Protein 6YJ5 (pdb70)

B-factor: mean 109.6, std 13.24, range [86.83, 172.76]

Sequence (306 aa):
SKLISPAELAKRLSSKETKIFDATWYLPTPANVGKNAYDNYMKKRIPGALYFDIDAVNTPSKFPHMLPSPQTFENELTKLGVSSDSPIVVYDTQGVFSGPRLVWTFKVFGHDNVQFLNGFEAYTQLPGIPSRPDAYTWGIWDTQVPGKIDPADPPYKVTKARPELVKSFEDVLAIVEKHNGDGAKIRNEVTFIDARPNGRFTGKDAEPRAELSSGHVPGAYSIAFPEVVENGKFKSPEELKALFASKGIDGSKPIISMCGSGVTACVIDLALEIAGIGSRDTNAVYDGSWTEWAQRAPTKYIVKEE

Structure (mmCIF, N/CA/C/O backbone):
data_6YJ5
#
_entry.id   6YJ5
#
_cell.length_a   1.00
_cell.length_b   1.00
_cell.length_c   1.00
_cell.angle_alpha   90.00
_cell.angle_beta   90.00
_cell.angle_gamma   90.00
#
_symmetry.space_group_name_H-M   'P 1'
#
loop_
_atom_site.group_PDB
_atom_site.id
_atom_site.type_symbol
_atom_site.label_atom_id
_atom_site.label_alt_id
_atom_site.label_comp_id
_atom_site.label_asym_id
_atom_site.label_entity_id
_atom_site.label_seq_id
_atom_site.pdbx_PDB_ins_code
_atom_site.Cartn_x
_atom_site.Cartn_y
_atom_site.Cartn_z
_atom_site.occupancy
_atom_site.B_iso_or_equiv
_atom_site.auth_seq_id
_atom_site.auth_comp_id
_atom_site.auth_asym_id
_atom_site.auth_atom_id
_atom_site.pdbx_PDB_model_num
ATOM 1 N N . SER A 1 2 ? 200.794 221.509 351.111 1.00 105.87 2 SER q N 1
ATOM 2 C CA . SER A 1 2 ? 200.241 222.839 351.326 1.00 105.87 2 SER q CA 1
ATOM 3 C C . SER A 1 2 ? 199.320 223.215 350.165 1.00 105.87 2 SER q C 1
ATOM 4 O O . SER A 1 2 ? 198.756 222.336 349.514 1.00 105.87 2 SER q O 1
ATOM 7 N N . LYS A 1 3 ? 199.162 224.512 349.902 1.00 102.80 3 LYS q N 1
ATOM 8 C CA . LYS A 1 3 ? 198.265 224.976 348.853 1.00 102.80 3 LYS q CA 1
ATOM 9 C C . LYS A 1 3 ? 198.692 224.478 347.480 1.00 102.80 3 LYS q C 1
ATOM 10 O O . LYS A 1 3 ? 199.739 223.843 347.332 1.00 102.80 3 LYS q O 1
ATOM 16 N N . LEU A 1 4 ? 197.861 224.736 346.481 1.00 102.93 4 LEU q N 1
ATOM 17 C CA . LEU A 1 4 ? 198.254 224.656 345.088 1.00 102.93 4 LEU q CA 1
ATOM 18 C C . LEU A 1 4 ? 197.817 225.937 344.408 1.00 102.93 4 LEU q C 1
ATOM 19 O O . LEU A 1 4 ? 197.081 226.740 344.985 1.00 102.93 4 LEU q O 1
ATOM 24 N N . ILE A 1 5 ? 198.278 226.121 343.180 1.00 101.51 5 ILE q N 1
ATOM 25 C CA . ILE A 1 5 ? 197.896 227.258 342.382 1.00 101.51 5 ILE q CA 1
ATOM 26 C C . ILE A 1 5 ? 197.660 226.817 340.945 1.00 101.51 5 ILE q C 1
ATOM 27 O O . ILE A 1 5 ? 197.867 225.663 340.578 1.00 101.51 5 ILE q O 1
ATOM 32 N N . SER A 1 6 ? 197.247 227.762 340.116 1.00 100.92 6 SER q N 1
ATOM 33 C CA . SER A 1 6 ? 197.004 227.571 338.710 1.00 100.92 6 SER q CA 1
ATOM 34 C C . SER A 1 6 ? 198.193 228.078 337.911 1.00 100.92 6 SER q C 1
ATOM 35 O O . SER A 1 6 ? 199.007 228.848 338.426 1.00 100.92 6 SER q O 1
ATOM 38 N N . PRO A 1 7 ? 198.325 227.663 336.653 1.00 97.79 7 PRO q N 1
ATOM 39 C CA . PRO A 1 7 ? 199.411 228.200 335.835 1.00 97.79 7 PRO q CA 1
ATOM 40 C C . PRO A 1 7 ? 199.210 229.651 335.455 1.00 97.79 7 PRO q C 1
ATOM 41 O O . PRO A 1 7 ? 200.190 230.350 335.173 1.00 97.79 7 PRO q O 1
ATOM 45 N N . ALA A 1 8 ? 197.971 230.130 335.443 1.00 98.52 8 ALA q N 1
ATOM 46 C CA . ALA A 1 8 ? 197.721 231.488 334.981 1.00 98.52 8 ALA q CA 1
ATOM 47 C C . ALA A 1 8 ? 198.161 232.514 336.015 1.00 98.52 8 ALA q C 1
ATOM 48 O O . ALA A 1 8 ? 198.769 233.532 335.669 1.00 98.52 8 ALA q O 1
ATOM 50 N N . GLU A 1 9 ? 197.861 232.263 337.288 1.00 100.08 9 GLU q N 1
ATOM 51 C CA . GLU A 1 9 ? 198.307 233.157 338.348 1.00 100.08 9 GLU q CA 1
ATOM 52 C C . GLU A 1 9 ? 199.818 233.159 338.476 1.00 100.08 9 GLU q C 1
ATOM 53 O O . GLU A 1 9 ? 200.399 234.112 339.005 1.00 100.08 9 GLU q O 1
ATOM 59 N N . LEU A 1 10 ? 200.466 232.095 338.016 1.00 96.21 10 LEU q N 1
ATOM 60 C CA . LEU A 1 10 ? 201.900 231.975 338.194 1.00 96.21 10 LEU q CA 1
ATOM 61 C C . LEU A 1 10 ? 202.650 232.985 337.343 1.00 96.21 10 LEU q C 1
ATOM 62 O O . LEU A 1 10 ? 203.702 233.485 337.750 1.00 96.21 10 LEU q O 1
ATOM 67 N N . ALA A 1 11 ? 202.139 233.284 336.151 1.00 94.77 11 ALA q N 1
ATOM 68 C CA . ALA A 1 11 ? 202.774 234.302 335.325 1.00 94.77 11 ALA q CA 1
ATOM 69 C C . ALA A 1 11 ? 202.785 235.644 336.036 1.00 94.77 11 ALA q C 1
ATOM 70 O O . ALA A 1 11 ? 203.757 236.401 335.943 1.00 94.77 11 ALA q O 1
ATOM 72 N N . LYS A 1 12 ? 201.714 235.952 336.757 1.00 96.49 12 LYS q N 1
ATOM 73 C CA . LYS A 1 12 ? 201.682 237.178 337.536 1.00 96.49 12 LYS q CA 1
ATOM 74 C C . LYS A 1 12 ? 202.609 237.088 338.734 1.00 96.49 12 LYS q C 1
ATOM 75 O O . LYS A 1 12 ? 203.314 238.052 339.053 1.00 96.49 12 LYS q O 1
ATOM 81 N N . ARG A 1 13 ? 202.618 235.938 339.402 1.00 98.24 13 ARG q N 1
ATOM 82 C CA . ARG A 1 13 ? 203.448 235.742 340.581 1.00 98.24 13 ARG q CA 1
ATOM 83 C C . ARG A 1 13 ? 204.932 235.766 340.258 1.00 98.24 13 ARG q C 1
ATOM 84 O O . ARG A 1 13 ? 205.746 236.027 341.148 1.00 98.24 13 ARG q O 1
ATOM 92 N N . LEU A 1 14 ? 205.291 235.507 339.007 1.00 95.23 14 LEU q N 1
ATOM 93 C CA . LEU A 1 14 ? 206.672 235.335 338.598 1.00 95.23 14 LEU q CA 1
ATOM 94 C C . LEU A 1 14 ? 207.478 236.624 338.549 1.00 95.23 14 LEU q C 1
ATOM 95 O O . LEU A 1 14 ? 208.644 236.609 338.955 1.00 95.23 14 LEU q O 1
ATOM 100 N N . SER A 1 15 ? 206.901 237.723 338.056 1.00 99.34 15 SER q N 1
ATOM 101 C CA . SER A 1 15 ? 207.676 238.868 337.582 1.00 99.34 15 SER q CA 1
ATOM 102 C C . SER A 1 15 ? 208.615 239.447 338.629 1.00 99.34 15 SER q C 1
ATOM 103 O O . SER A 1 15 ? 209.569 240.139 338.260 1.00 99.34 15 SER q O 1
ATOM 106 N N . SER A 1 16 ? 208.372 239.180 339.906 1.00 101.81 16 SER q N 1
ATOM 107 C CA . SER A 1 16 ? 209.262 239.560 340.987 1.00 101.81 16 SER q CA 1
ATOM 108 C C . SER A 1 16 ? 209.936 238.305 341.513 1.00 101.81 16 SER q C 1
ATOM 109 O O . SER A 1 16 ? 209.267 237.318 341.826 1.00 101.81 16 SER q O 1
ATOM 112 N N . LYS A 1 17 ? 211.259 238.346 341.603 1.00 101.00 17 LYS q N 1
ATOM 113 C CA . LYS A 1 17 ? 212.053 237.185 341.997 1.00 101.00 17 LYS q CA 1
ATOM 114 C C . LYS A 1 17 ? 212.060 236.992 343.505 1.00 101.00 17 LYS q C 1
ATOM 115 O O . LYS A 1 17 ? 213.099 237.057 344.156 1.00 101.00 17 LYS q O 1
ATOM 121 N N . GLU A 1 18 ? 210.875 236.758 344.064 1.00 102.40 18 GLU q N 1
ATOM 122 C CA . GLU A 1 18 ? 210.708 236.322 345.443 1.00 102.40 18 GLU q CA 1
ATOM 123 C C . GLU A 1 18 ? 210.071 234.940 345.519 1.00 102.40 18 GLU q C 1
ATOM 124 O O . GLU A 1 18 ? 209.863 234.413 346.611 1.00 102.40 18 GLU q O 1
ATOM 130 N N . THR A 1 19 ? 209.783 234.330 344.365 1.00 97.86 19 THR q N 1
ATOM 131 C CA . THR A 1 19 ? 209.129 233.025 344.286 1.00 97.86 19 THR q CA 1
ATOM 132 C C . THR A 1 19 ? 210.109 232.064 343.628 1.00 97.86 19 THR q C 1
ATOM 133 O O . THR A 1 19 ? 210.253 232.041 342.404 1.00 97.86 19 THR q O 1
ATOM 137 N N . LYS A 1 20 ? 210.761 231.259 344.450 1.00 94.00 20 LYS q N 1
ATOM 138 C CA . LYS A 1 20 ? 211.862 230.421 344.004 1.00 94.00 20 LYS q CA 1
ATOM 139 C C . LYS A 1 20 ? 211.277 229.105 343.525 1.00 94.00 20 LYS q C 1
ATOM 140 O O . LYS A 1 20 ? 210.692 228.349 344.302 1.00 94.00 20 LYS q O 1
ATOM 146 N N . ILE A 1 21 ? 211.454 228.829 342.238 1.00 94.64 21 ILE q N 1
ATOM 147 C CA . ILE A 1 21 ? 210.811 227.687 341.614 1.00 94.64 21 ILE q CA 1
ATOM 148 C C . ILE A 1 21 ? 211.778 226.516 341.571 1.00 94.64 21 ILE q C 1
ATOM 149 O O . ILE A 1 21 ? 212.965 226.678 341.258 1.00 94.64 21 ILE q O 1
ATOM 154 N N . PHE A 1 22 ? 211.267 225.326 341.876 1.00 94.28 22 PHE q N 1
ATOM 155 C CA . PHE A 1 22 ? 212.036 224.090 341.824 1.00 94.28 22 PHE q CA 1
ATOM 156 C C . PHE A 1 22 ? 211.331 223.123 340.893 1.00 94.28 22 PHE q C 1
ATOM 157 O O . PHE A 1 22 ? 210.106 222.982 340.958 1.00 94.28 22 PHE q O 1
ATOM 165 N N . ASP A 1 23 ? 212.099 222.475 340.024 1.00 97.46 23 ASP q N 1
ATOM 166 C CA . ASP A 1 23 ? 211.583 221.389 339.209 1.00 97.46 23 ASP q CA 1
ATOM 167 C C . ASP A 1 23 ? 211.977 220.048 339.812 1.00 97.46 23 ASP q C 1
ATOM 168 O O . ASP A 1 23 ? 213.073 219.882 340.352 1.00 97.46 23 ASP q O 1
ATOM 173 N N . ALA A 1 24 ? 211.066 219.080 339.707 1.00 102.11 24 ALA q N 1
ATOM 174 C CA . ALA A 1 24 ? 211.297 217.757 340.279 1.00 102.11 24 ALA q CA 1
ATOM 175 C C . ALA A 1 24 ? 210.663 216.735 339.340 1.00 102.11 24 ALA q C 1
ATOM 176 O O . ALA A 1 24 ? 209.440 216.578 339.328 1.00 102.11 24 ALA q O 1
ATOM 178 N N . THR A 1 25 ? 211.503 216.060 338.565 1.00 106.56 25 THR q N 1
ATOM 179 C CA . THR A 1 25 ? 211.066 215.124 337.543 1.00 106.56 25 THR q CA 1
ATOM 180 C C . THR A 1 25 ? 211.926 213.879 337.573 1.00 106.56 25 THR q C 1
ATOM 181 O O . THR A 1 25 ? 212.369 213.387 336.531 1.00 106.56 25 THR q O 1
ATOM 185 N N . TRP A 1 26 ? 212.199 213.360 338.761 1.00 113.47 26 TRP q N 1
ATOM 186 C CA . TRP A 1 26 ? 212.949 212.117 338.850 1.00 113.47 26 TRP q CA 1
ATOM 187 C C . TRP A 1 26 ? 212.099 210.998 338.275 1.00 113.47 26 TRP q C 1
ATOM 188 O O . TRP A 1 26 ? 210.965 210.783 338.714 1.00 113.47 26 TRP q O 1
ATOM 199 N N . TYR A 1 27 ? 212.638 210.295 337.290 1.00 109.57 27 TYR q N 1
ATOM 200 C CA . TYR A 1 27 ? 211.950 209.179 336.671 1.00 109.57 27 TYR q CA 1
ATOM 201 C C . TYR A 1 27 ? 212.339 207.889 337.367 1.00 109.57 27 TYR q C 1
ATOM 202 O O . TYR A 1 27 ? 213.335 207.818 338.088 1.00 109.57 27 TYR q O 1
ATOM 211 N N . LEU A 1 28 ? 211.530 206.866 337.153 1.00 114.88 28 LEU q N 1
ATOM 212 C CA . LEU A 1 28 ? 211.807 205.589 337.777 1.00 114.88 28 LEU q CA 1
ATOM 213 C C . LEU A 1 28 ? 213.019 204.944 337.110 1.00 114.88 28 LEU q C 1
ATOM 214 O O . LEU A 1 28 ? 213.259 205.163 335.919 1.00 114.88 28 LEU q O 1
ATOM 219 N N . PRO A 1 29 ? 213.805 204.141 337.841 1.00 114.76 29 PRO q N 1
ATOM 220 C CA . PRO A 1 29 ? 215.008 203.530 337.268 1.00 114.76 29 PRO q CA 1
ATOM 221 C C . PRO A 1 29 ? 214.725 202.205 336.559 1.00 114.76 29 PRO q C 1
ATOM 222 O O . PRO A 1 29 ? 215.431 201.209 336.749 1.00 114.76 29 PRO q O 1
ATOM 226 N N . THR A 1 30 ? 213.692 202.187 335.731 1.00 123.44 30 THR q N 1
ATOM 227 C CA . THR A 1 30 ? 213.358 201.017 334.939 1.00 123.44 30 THR q CA 1
ATOM 228 C C . THR A 1 30 ? 214.003 201.121 333.570 1.00 123.44 30 THR q C 1
ATOM 229 O O . THR A 1 30 ? 214.408 202.206 333.141 1.00 123.44 30 THR q O 1
ATOM 231 N N . PRO A 1 31 ? 214.110 200.007 332.846 1.00 131.02 31 PRO q N 1
ATOM 232 C CA . PRO A 1 31 ? 214.724 200.038 331.517 1.00 131.02 31 PRO q CA 1
ATOM 233 C C . PRO A 1 31 ? 213.951 200.840 330.480 1.00 131.02 31 PRO q C 1
ATOM 234 O O . PRO A 1 31 ? 214.498 201.111 329.408 1.00 131.02 31 PRO q O 1
ATOM 236 N N . ALA A 1 32 ? 212.712 201.245 330.766 1.00 127.67 32 ALA q N 1
ATOM 237 C CA . ALA A 1 32 ? 211.941 202.015 329.795 1.00 127.67 32 ALA q CA 1
ATOM 238 C C . ALA A 1 32 ? 212.479 203.436 329.676 1.00 127.67 32 ALA q C 1
ATOM 239 O O . ALA A 1 32 ? 212.947 203.851 328.611 1.00 127.67 32 ALA q O 1
ATOM 241 N N . ASN A 1 33 ? 212.436 204.190 330.771 1.00 124.91 33 ASN q N 1
ATOM 242 C CA . ASN A 1 33 ? 212.891 205.571 330.790 1.00 124.91 33 ASN q CA 1
ATOM 243 C C . ASN A 1 33 ? 214.410 205.698 330.815 1.00 124.91 33 ASN q C 1
ATOM 244 O O . ASN A 1 33 ? 214.914 206.826 330.844 1.00 124.91 33 ASN q O 1
ATOM 246 N N . VAL A 1 34 ? 215.143 204.577 330.821 1.00 128.25 34 VAL q N 1
ATOM 247 C CA . VAL A 1 34 ? 216.599 204.627 330.760 1.00 128.25 34 VAL q CA 1
ATOM 248 C C . VAL A 1 34 ? 217.033 205.417 329.531 1.00 128.25 34 VAL q C 1
ATOM 249 O O . VAL A 1 34 ? 216.685 205.089 328.390 1.00 128.25 34 VAL q O 1
ATOM 251 N N . GLY A 1 35 ? 217.794 206.478 329.775 1.00 124.45 35 GLY q N 1
ATOM 252 C CA . GLY A 1 35 ? 218.062 207.468 328.757 1.00 124.45 35 GLY q CA 1
ATOM 253 C C . GLY A 1 35 ? 217.032 208.571 328.690 1.00 124.45 35 GLY q C 1
ATOM 254 O O . GLY A 1 35 ? 216.898 209.213 327.641 1.00 124.45 35 GLY q O 1
ATOM 255 N N . LYS A 1 36 ? 216.280 208.796 329.770 1.00 117.85 36 LYS q N 1
ATOM 256 C CA . LYS A 1 36 ? 215.341 209.913 329.884 1.00 117.85 36 LYS q CA 1
ATOM 257 C C . LYS A 1 36 ? 215.571 210.522 331.267 1.00 117.85 36 LYS q C 1
ATOM 258 O O . LYS A 1 36 ? 214.893 210.167 332.235 1.00 117.85 36 LYS q O 1
ATOM 260 N N . ASN A 1 37 ? 216.521 211.446 331.345 1.00 105.10 37 ASN q N 1
ATOM 261 C CA . ASN A 1 37 ? 216.949 212.052 332.594 1.00 105.10 37 ASN q CA 1
ATOM 262 C C . ASN A 1 37 ? 216.222 213.368 332.815 1.00 105.10 37 ASN q C 1
ATOM 263 O O . ASN A 1 37 ? 215.625 213.939 331.903 1.00 105.10 37 ASN q O 1
ATOM 268 N N . ALA A 1 38 ? 216.273 213.836 334.058 1.00 103.44 38 ALA q N 1
ATOM 269 C CA . ALA A 1 38 ? 215.811 215.170 334.414 1.00 103.44 38 ALA q CA 1
ATOM 270 C C . ALA A 1 38 ? 216.875 216.213 334.108 1.00 103.44 38 ALA q C 1
ATOM 271 O O . ALA A 1 38 ? 216.652 217.128 333.313 1.00 103.44 38 ALA q O 1
ATOM 273 N N . TYR A 1 39 ? 218.040 216.064 334.732 1.00 103.53 39 TYR q N 1
ATOM 274 C CA . TYR A 1 39 ? 219.095 217.061 334.635 1.00 103.53 39 TYR q CA 1
ATOM 275 C C . TYR A 1 39 ? 219.551 217.277 333.202 1.00 103.53 39 TYR q C 1
ATOM 276 O O . TYR A 1 39 ? 220.005 218.374 332.858 1.00 103.53 39 TYR q O 1
ATOM 285 N N . ASP A 1 40 ? 219.434 216.257 332.355 1.00 104.50 40 ASP q N 1
ATOM 286 C CA . ASP A 1 40 ? 219.810 216.416 330.959 1.00 104.50 40 ASP q CA 1
ATOM 287 C C . ASP A 1 40 ? 218.682 217.028 330.147 1.00 104.50 40 ASP q C 1
ATOM 288 O O . ASP A 1 40 ? 218.942 217.701 329.144 1.00 104.50 40 ASP q O 1
ATOM 293 N N . ASN A 1 41 ? 217.436 216.814 330.567 1.00 101.45 41 ASN q N 1
ATOM 294 C CA . ASN A 1 41 ? 216.289 217.483 329.971 1.00 101.45 41 ASN q CA 1
ATOM 295 C C . ASN A 1 41 ? 215.951 218.788 330.665 1.00 101.45 41 ASN q C 1
ATOM 296 O O . ASN A 1 41 ? 215.258 219.626 330.081 1.00 101.45 41 ASN q O 1
ATOM 301 N N . TYR A 1 42 ? 216.411 218.969 331.897 1.00 97.87 42 TYR q N 1
ATOM 302 C CA . TYR A 1 42 ? 216.102 220.179 332.635 1.00 97.87 42 TYR q CA 1
ATOM 303 C C . TYR A 1 42 ? 216.870 221.371 332.101 1.00 97.87 42 TYR q C 1
ATOM 304 O O . TYR A 1 42 ? 216.334 222.483 332.059 1.00 97.87 42 TYR q O 1
ATOM 313 N N . MET A 1 43 ? 218.111 221.158 331.685 1.00 99.81 43 MET q N 1
ATOM 314 C CA . MET A 1 43 ? 218.964 222.219 331.180 1.00 99.81 43 MET q CA 1
ATOM 315 C C . MET A 1 43 ? 218.804 222.443 329.687 1.00 99.81 43 MET q C 1
ATOM 316 O O . MET A 1 43 ? 219.739 222.920 329.034 1.00 99.81 43 MET q O 1
ATOM 321 N N . LYS A 1 44 ? 217.663 222.088 329.145 1.00 104.61 44 LYS q N 1
ATOM 322 C CA . LYS A 1 44 ? 217.288 222.318 327.760 1.00 104.61 44 LYS q CA 1
ATOM 323 C C . LYS A 1 44 ? 215.938 223.008 327.637 1.00 104.61 44 LYS q C 1
ATOM 324 O O . LYS A 1 44 ? 215.664 223.633 326.611 1.00 104.61 44 LYS q O 1
ATOM 330 N N . LYS A 1 45 ? 215.088 222.908 328.657 1.00 95.24 45 LYS q N 1
ATOM 331 C CA . LYS A 1 45 ? 213.778 223.537 328.664 1.00 95.24 45 LYS q CA 1
ATOM 332 C C . LYS A 1 45 ? 213.273 223.597 330.095 1.00 95.24 45 LYS q C 1
ATOM 333 O O . LYS A 1 45 ? 213.089 222.562 330.738 1.00 95.24 45 LYS q O 1
ATOM 335 N N . ARG A 1 46 ? 213.052 224.811 330.586 1.00 94.48 46 ARG q N 1
ATOM 336 C CA . ARG A 1 46 ? 212.588 225.019 331.949 1.00 94.48 46 ARG q CA 1
ATOM 337 C C . ARG A 1 46 ? 211.939 226.388 332.023 1.00 94.48 46 ARG q C 1
ATOM 338 O O . ARG A 1 46 ? 211.760 227.059 331.007 1.00 94.48 46 ARG q O 1
ATOM 346 N N . ILE A 1 47 ? 211.625 226.806 333.245 1.00 93.07 47 ILE q N 1
ATOM 347 C CA . ILE A 1 47 ? 210.799 227.983 333.499 1.00 93.07 47 ILE q CA 1
ATOM 348 C C . ILE A 1 47 ? 211.703 229.073 334.067 1.00 93.07 47 ILE q C 1
ATOM 349 O O . ILE A 1 47 ? 212.664 228.754 334.783 1.00 93.07 47 ILE q O 1
ATOM 354 N N . PRO A 1 48 ? 211.434 230.367 333.816 1.00 93.43 48 PRO q N 1
ATOM 355 C CA . PRO A 1 48 ? 212.466 231.381 334.058 1.00 93.43 48 PRO q CA 1
ATOM 356 C C . PRO A 1 48 ? 212.724 231.648 335.533 1.00 93.43 48 PRO q C 1
ATOM 357 O O . PRO A 1 48 ? 212.123 232.528 336.160 1.00 93.43 48 PRO q O 1
ATOM 361 N N . GLY A 1 49 ? 213.618 230.842 336.089 1.00 92.62 49 GLY q N 1
ATOM 362 C CA . GLY A 1 49 ? 213.984 230.898 337.486 1.00 92.62 49 GLY q CA 1
ATOM 363 C C . GLY A 1 49 ? 213.947 229.529 338.120 1.00 92.62 49 GLY q C 1
ATOM 364 O O . GLY A 1 49 ? 214.336 229.366 339.279 1.00 92.62 49 GLY q O 1
ATOM 365 N N . ALA A 1 50 ? 213.490 228.533 337.370 1.00 94.45 50 ALA q N 1
ATOM 366 C CA . ALA A 1 50 ? 213.355 227.198 337.912 1.00 94.45 50 ALA q CA 1
ATOM 367 C C . ALA A 1 50 ? 214.719 226.620 338.244 1.00 94.45 50 ALA q C 1
ATOM 368 O O . ALA A 1 50 ? 215.728 226.948 337.617 1.00 94.45 50 ALA q O 1
ATOM 370 N N . LEU A 1 51 ? 214.738 225.749 339.247 1.00 93.49 51 LEU q N 1
ATOM 371 C CA . LEU A 1 51 ? 215.964 225.150 339.745 1.00 93.49 51 LEU q CA 1
ATOM 372 C C . LEU A 1 51 ? 215.741 223.664 339.933 1.00 93.49 51 LEU q C 1
ATOM 373 O O . LEU A 1 51 ? 214.599 223.216 340.053 1.00 93.49 51 LEU q O 1
ATOM 378 N N . TYR A 1 52 ? 216.831 222.909 339.941 1.00 102.64 52 TYR q N 1
ATOM 379 C CA . TYR A 1 52 ? 216.768 221.479 340.180 1.00 102.64 52 TYR q CA 1
ATOM 380 C C . TYR A 1 52 ? 217.105 221.160 341.629 1.00 102.64 52 TYR q C 1
ATOM 381 O O . TYR A 1 52 ? 217.819 221.905 342.305 1.00 102.64 52 TYR q O 1
ATOM 390 N N . PHE A 1 53 ? 216.572 220.037 342.102 1.00 105.72 53 PHE q N 1
ATOM 391 C CA . PHE A 1 53 ? 216.904 219.469 343.403 1.00 105.72 53 PHE q CA 1
ATOM 392 C C . PHE A 1 53 ? 217.309 218.015 343.186 1.00 105.72 53 PHE q C 1
ATOM 393 O O . PHE A 1 53 ? 216.539 217.227 342.629 1.00 105.72 53 PHE q O 1
ATOM 401 N N . ASP A 1 54 ? 218.511 217.660 343.637 1.00 112.98 54 ASP q N 1
ATOM 402 C CA . ASP A 1 54 ? 219.059 216.315 343.457 1.00 112.98 54 ASP q CA 1
ATOM 403 C C . ASP A 1 54 ? 218.555 215.414 344.577 1.00 112.98 54 ASP q C 1
ATOM 404 O O . ASP A 1 54 ? 219.197 215.252 345.615 1.00 112.98 54 ASP q O 1
ATOM 406 N N . ILE A 1 55 ? 217.387 214.803 344.358 1.00 115.37 55 ILE q N 1
ATOM 407 C CA . ILE A 1 55 ? 216.877 213.822 345.312 1.00 115.37 55 ILE q CA 1
ATOM 408 C C . ILE A 1 55 ? 217.755 212.579 345.338 1.00 115.37 55 ILE q C 1
ATOM 409 O O . ILE A 1 55 ? 217.704 211.798 346.295 1.00 115.37 55 ILE q O 1
ATOM 411 N N . ASP A 1 56 ? 218.570 212.371 344.302 1.00 122.11 56 ASP q N 1
ATOM 412 C CA . ASP A 1 56 ? 219.485 211.239 344.280 1.00 122.11 56 ASP q CA 1
ATOM 413 C C . ASP A 1 56 ? 220.798 211.557 344.986 1.00 122.11 56 ASP q C 1
ATOM 414 O O . ASP A 1 56 ? 221.471 210.638 345.465 1.00 122.11 56 ASP q O 1
ATOM 416 N N . ALA A 1 57 ? 221.174 212.839 345.061 1.00 124.38 57 ALA q N 1
ATOM 417 C CA . ALA A 1 57 ? 222.403 213.258 345.723 1.00 124.38 57 ALA q CA 1
ATOM 418 C C . ALA A 1 57 ? 222.160 213.889 347.0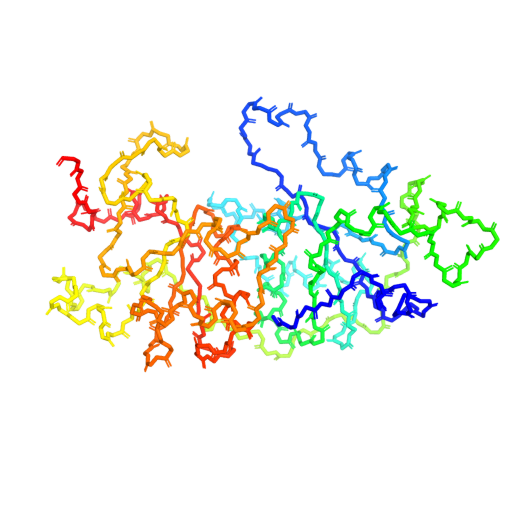84 1.00 124.38 57 ALA q C 1
ATOM 419 O O . ALA A 1 57 ? 223.042 213.817 347.948 1.00 124.38 57 ALA q O 1
ATOM 421 N N . VAL A 1 58 ? 221.001 214.519 347.287 1.00 123.56 58 VAL q N 1
ATOM 422 C CA . VAL A 1 58 ? 220.665 215.054 348.604 1.00 123.56 58 VAL q CA 1
ATOM 423 C C . VAL A 1 58 ? 220.657 213.929 349.630 1.00 123.56 58 VAL q C 1
ATOM 424 O O . VAL A 1 58 ? 221.409 213.949 350.612 1.00 123.56 58 VAL q O 1
ATOM 426 N N . ASN A 1 59 ? 219.812 212.929 349.405 1.00 127.14 59 ASN q N 1
ATOM 427 C CA . ASN A 1 59 ? 219.754 211.711 350.208 1.00 127.14 59 ASN q CA 1
ATOM 428 C C . ASN A 1 59 ? 220.705 210.685 349.590 1.00 127.14 59 ASN q C 1
ATOM 429 O O . ASN A 1 59 ? 220.273 209.699 348.991 1.00 127.14 59 ASN q O 1
ATOM 431 N N . THR A 1 60 ? 222.005 210.926 349.733 1.00 135.30 60 THR q N 1
ATOM 432 C CA . THR A 1 60 ? 223.011 210.016 349.202 1.00 135.30 60 THR q CA 1
ATOM 433 C C . THR A 1 60 ? 223.218 208.833 350.142 1.00 135.30 60 THR q C 1
ATOM 434 O O . THR A 1 60 ? 223.321 207.688 349.686 1.00 135.30 60 THR q O 1
ATOM 436 N N . PRO A 1 61 ? 223.305 209.069 351.453 1.00 137.55 61 PRO q N 1
ATOM 437 C CA . PRO A 1 61 ? 223.484 207.959 352.404 1.00 137.55 61 PRO q CA 1
ATOM 438 C C . PRO A 1 61 ? 222.187 207.276 352.812 1.00 137.55 61 PRO q C 1
ATOM 439 O O . PRO A 1 61 ? 221.605 207.645 353.836 1.00 137.55 61 PRO q O 1
ATOM 441 N N . SER A 1 62 ? 221.708 206.301 352.041 1.00 142.80 62 SER q N 1
ATOM 442 C CA . SER A 1 62 ? 220.477 205.618 352.420 1.00 142.80 62 SER q CA 1
ATOM 443 C C . SER A 1 62 ? 220.313 204.349 351.596 1.00 142.80 62 SER q C 1
ATOM 444 O O . SER A 1 62 ? 220.671 204.311 350.416 1.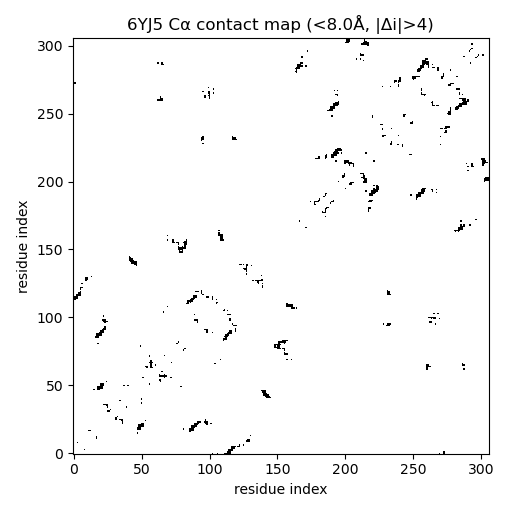00 142.80 62 SER q O 1
ATOM 446 N N . LYS A 1 63 ? 219.761 203.314 352.237 1.00 136.56 63 LYS q N 1
ATOM 447 C CA . LYS A 1 63 ? 219.472 202.066 351.537 1.00 136.56 63 LYS q CA 1
ATOM 448 C C . LYS A 1 63 ? 218.371 202.277 350.505 1.00 136.56 63 LYS q C 1
ATOM 449 O O . LYS A 1 63 ? 218.583 202.085 349.302 1.00 136.56 63 LYS q O 1
ATOM 451 N N . PHE A 1 64 ? 217.182 202.668 350.960 1.00 125.52 64 PHE q N 1
ATOM 452 C CA . PHE A 1 64 ? 216.166 203.205 350.066 1.00 125.52 64 PHE q CA 1
ATOM 453 C C . PHE A 1 64 ? 216.664 204.529 349.506 1.00 125.52 64 PHE q C 1
ATOM 454 O O . PHE A 1 64 ? 216.903 205.462 350.283 1.00 125.52 64 PHE q O 1
ATOM 456 N N . PRO A 1 65 ? 216.842 204.658 348.187 1.00 130.17 65 PRO q N 1
ATOM 457 C CA . PRO A 1 65 ? 217.541 205.839 347.658 1.00 130.17 65 PRO q CA 1
ATOM 458 C C . PRO A 1 65 ? 216.821 207.160 347.879 1.00 130.17 65 PRO q C 1
ATOM 459 O O . PRO A 1 65 ? 217.501 208.183 348.037 1.00 130.17 65 PRO q O 1
ATOM 461 N N . HIS A 1 66 ? 215.489 207.182 347.888 1.00 124.01 66 HIS q N 1
ATOM 462 C CA . HIS A 1 66 ? 214.726 208.407 348.143 1.00 124.01 66 HIS q CA 1
ATOM 463 C C . HIS A 1 66 ? 214.301 208.510 349.604 1.00 124.01 66 HIS q C 1
ATOM 464 O O . HIS A 1 66 ? 213.122 208.651 349.920 1.00 124.01 66 HIS q O 1
ATOM 466 N N . MET A 1 67 ? 215.274 208.455 350.503 1.00 119.42 67 MET q N 1
ATOM 467 C CA . MET A 1 67 ? 215.034 208.639 351.924 1.00 119.42 67 MET q CA 1
ATOM 468 C C . MET A 1 67 ? 215.144 210.120 352.253 1.00 119.42 67 MET q C 1
ATOM 469 O O . MET A 1 67 ? 215.741 210.893 351.504 1.00 119.42 67 MET q O 1
ATOM 474 N N . LEU A 1 68 ? 214.551 210.519 353.365 1.00 109.83 68 LEU q N 1
ATOM 475 C CA . LEU A 1 68 ? 214.547 211.930 353.706 1.00 109.83 68 LEU q CA 1
ATOM 476 C C . LEU A 1 68 ? 215.920 212.334 354.243 1.00 109.83 68 LEU q C 1
ATOM 477 O O . LEU A 1 68 ? 216.371 211.772 355.249 1.00 109.83 68 LEU q O 1
ATOM 482 N N . PRO A 1 69 ? 216.608 213.290 353.621 1.00 109.30 69 PRO q N 1
ATOM 483 C CA . PRO A 1 69 ? 217.959 213.629 354.068 1.00 109.30 69 PRO q CA 1
ATOM 484 C C . PRO A 1 69 ? 217.941 214.409 355.370 1.00 109.30 69 PRO q C 1
ATOM 485 O O . PRO A 1 69 ? 216.895 214.719 355.939 1.00 109.30 69 PRO q O 1
ATOM 489 N N . SER A 1 70 ? 219.139 214.747 355.824 1.00 109.25 70 SER q N 1
ATOM 490 C CA . SER A 1 70 ? 219.288 215.419 357.091 1.00 109.25 70 SER q CA 1
ATOM 491 C C . SER A 1 70 ? 219.032 216.914 356.924 1.00 109.25 70 SER q C 1
ATOM 492 O O . SER A 1 70 ? 219.039 217.430 355.805 1.00 109.25 70 SER q O 1
ATOM 495 N N . PRO A 1 71 ? 218.805 217.641 358.020 1.00 107.11 71 PRO q N 1
ATOM 496 C CA . PRO A 1 71 ? 218.599 219.088 357.918 1.00 107.11 71 PRO q CA 1
ATOM 497 C C . PRO A 1 71 ? 219.865 219.898 357.686 1.00 107.11 71 PRO q C 1
ATOM 498 O O . PRO A 1 71 ? 219.784 221.128 357.647 1.00 107.11 71 PRO q O 1
ATOM 502 N N . GLN A 1 72 ? 221.020 219.247 357.542 1.00 107.42 72 GLN q N 1
ATOM 503 C CA . GLN A 1 72 ? 222.300 219.927 357.401 1.00 107.42 72 GLN q CA 1
ATOM 504 C C . GLN A 1 72 ? 223.130 219.338 356.270 1.00 107.42 72 GLN q C 1
ATOM 505 O O . GLN A 1 72 ? 224.306 219.687 356.124 1.00 107.42 72 GLN q O 1
ATOM 511 N N . THR A 1 73 ? 222.555 218.414 355.503 1.00 110.57 73 THR q N 1
ATOM 512 C CA . THR A 1 73 ? 222.934 218.193 354.115 1.00 110.57 73 THR q CA 1
ATOM 513 C C . THR A 1 73 ? 221.916 218.811 353.164 1.00 110.57 73 THR q C 1
ATOM 514 O O . THR A 1 73 ? 221.976 218.561 351.955 1.00 110.57 73 THR q O 1
ATOM 518 N N . PHE A 1 74 ? 220.982 219.602 353.689 1.00 107.49 74 PHE q N 1
ATOM 519 C CA . PHE A 1 74 ? 219.865 220.184 352.960 1.00 107.49 74 PHE q CA 1
ATOM 520 C C . PHE A 1 74 ? 219.905 221.700 353.000 1.00 107.49 74 PHE q C 1
ATOM 521 O O . PHE A 1 74 ? 219.835 222.359 351.954 1.00 107.49 74 PHE q O 1
ATOM 529 N N . GLU A 1 75 ? 219.986 222.255 354.206 1.00 108.62 75 GLU q N 1
ATOM 530 C CA . GLU A 1 75 ? 220.163 223.684 354.402 1.00 108.62 75 GLU q CA 1
ATOM 531 C C . GLU A 1 75 ? 221.385 224.178 353.643 1.00 108.62 75 GLU q C 1
ATOM 532 O O . GLU A 1 75 ? 221.327 225.163 352.894 1.00 108.62 75 GLU q O 1
ATOM 538 N N . ASN A 1 76 ? 222.492 223.454 353.785 1.00 107.44 76 ASN q N 1
ATOM 539 C CA . ASN A 1 76 ? 223.770 223.842 353.213 1.00 107.44 76 ASN q CA 1
ATOM 540 C C . ASN A 1 76 ? 223.911 223.412 351.761 1.00 107.44 76 ASN q C 1
ATOM 541 O O . ASN A 1 76 ? 225.034 223.334 351.251 1.00 107.44 76 ASN q O 1
ATOM 546 N N . GLU A 1 77 ? 222.801 223.109 351.099 1.00 106.88 77 GLU q N 1
ATOM 547 C CA . GLU A 1 77 ? 222.728 223.089 349.651 1.00 106.88 77 GLU q CA 1
ATOM 548 C C . GLU A 1 77 ? 221.679 224.034 349.115 1.00 106.88 77 GLU q C 1
ATOM 549 O O . GLU A 1 77 ? 221.874 224.603 348.044 1.00 106.88 77 GLU q O 1
ATOM 555 N N . LEU A 1 78 ? 220.581 224.232 349.833 1.00 102.90 78 LEU q N 1
ATOM 556 C CA . LEU A 1 78 ? 219.619 225.232 349.408 1.00 102.90 78 LEU q CA 1
ATOM 557 C C . LEU A 1 78 ? 220.117 226.643 349.638 1.00 102.90 78 LEU q C 1
ATOM 558 O O . LEU A 1 78 ? 219.526 227.584 349.100 1.00 102.90 78 LEU q O 1
ATOM 563 N N . THR A 1 79 ? 221.179 226.815 350.422 1.00 104.86 79 THR q N 1
ATOM 564 C CA . THR A 1 79 ? 221.883 228.088 350.385 1.00 104.86 79 THR q CA 1
ATOM 565 C C . THR A 1 79 ? 222.604 228.261 349.060 1.00 104.86 79 THR q C 1
ATOM 566 O O . THR A 1 79 ? 222.710 229.380 348.549 1.00 104.86 79 THR q O 1
ATOM 570 N N . LYS A 1 80 ? 223.083 227.163 348.488 1.00 104.26 80 LYS q N 1
ATOM 571 C CA . LYS A 1 80 ? 223.642 227.122 347.146 1.00 104.26 80 LYS q CA 1
ATOM 572 C C . LYS A 1 80 ? 222.592 227.270 346.053 1.00 104.26 80 LYS q C 1
ATOM 573 O O . LYS A 1 80 ? 222.959 227.294 344.874 1.00 104.26 80 LYS q O 1
ATOM 579 N N . LEU A 1 81 ? 221.308 227.346 346.414 1.00 98.50 81 LEU q N 1
ATOM 580 C CA . LEU A 1 81 ? 220.229 227.559 345.465 1.00 98.50 81 LEU q CA 1
ATOM 581 C C . LEU A 1 81 ? 219.518 228.891 345.637 1.00 98.50 81 LEU q C 1
ATOM 582 O O . LEU A 1 81 ? 218.682 229.229 344.793 1.00 98.50 81 LEU q O 1
ATOM 587 N N . GLY A 1 82 ? 219.793 229.639 346.701 1.00 96.39 82 GLY q N 1
ATOM 588 C CA . GLY A 1 82 ? 219.343 231.011 346.794 1.00 96.39 82 GLY q CA 1
ATOM 589 C C . GLY A 1 82 ? 218.106 231.221 347.636 1.00 96.39 82 GLY q C 1
ATOM 590 O O . GLY A 1 82 ? 217.752 232.361 347.943 1.00 96.39 82 GLY q O 1
ATOM 591 N N . VAL A 1 83 ? 217.428 230.139 348.009 1.00 97.00 83 VAL q N 1
ATOM 592 C CA . VAL A 1 83 ? 216.189 230.272 348.758 1.00 97.00 83 VAL q CA 1
ATOM 593 C C . VAL A 1 83 ? 216.496 230.710 350.180 1.00 97.00 83 VAL q C 1
ATOM 594 O O . VAL A 1 83 ? 217.557 230.391 350.730 1.00 97.00 83 VAL q O 1
ATOM 598 N N . SER A 1 84 ? 215.562 231.447 350.780 1.00 98.21 84 SER q N 1
ATOM 599 C CA . SER A 1 84 ? 215.677 231.916 352.152 1.00 98.21 84 SER q CA 1
ATOM 600 C C . SER A 1 84 ? 214.604 231.264 353.020 1.00 98.21 84 SER q C 1
ATOM 601 O O . SER A 1 84 ? 213.717 230.562 352.534 1.00 98.21 84 SER q O 1
ATOM 604 N N . SER A 1 85 ? 214.671 231.530 354.324 1.00 97.71 85 SER q N 1
ATOM 605 C CA . SER A 1 85 ? 213.799 230.895 355.302 1.00 97.71 85 SER q CA 1
ATOM 606 C C . SER A 1 85 ? 212.325 231.161 355.043 1.00 97.71 85 SER q C 1
ATOM 607 O O . SER A 1 85 ? 211.494 230.276 355.269 1.00 97.71 85 SER q O 1
ATOM 610 N N . ASP A 1 86 ? 211.987 232.362 354.585 1.00 97.25 86 ASP q N 1
ATOM 611 C CA . ASP A 1 86 ? 210.610 232.789 354.359 1.00 97.25 86 ASP q CA 1
ATOM 612 C C . ASP A 1 86 ? 210.361 233.103 352.889 1.00 97.25 86 ASP q C 1
ATOM 613 O O . ASP A 1 86 ? 209.478 233.889 352.545 1.00 97.25 86 ASP q O 1
ATOM 618 N N . SER A 1 87 ? 211.138 232.486 352.007 1.00 98.84 87 SER q N 1
ATOM 619 C CA . SER A 1 87 ? 210.997 232.683 350.575 1.00 98.84 87 SER q CA 1
ATOM 620 C C . SER A 1 87 ? 209.901 231.759 350.062 1.00 98.84 87 SER q C 1
ATOM 621 O O . SER A 1 87 ? 210.034 230.531 350.204 1.00 98.84 87 SER q O 1
ATOM 624 N N . PRO A 1 88 ? 208.811 232.250 349.477 1.00 98.95 88 PRO q N 1
ATOM 625 C CA . PRO A 1 88 ? 207.819 231.339 348.912 1.00 98.95 88 PRO q CA 1
ATOM 626 C C . PRO A 1 88 ? 208.395 230.594 347.722 1.00 98.95 88 PRO q C 1
ATOM 627 O O . PRO A 1 88 ? 209.298 231.067 347.035 1.00 98.95 88 PRO q O 1
ATOM 631 N N . ILE A 1 89 ? 207.858 229.398 347.499 1.00 100.38 89 ILE q N 1
ATOM 632 C CA . ILE A 1 89 ? 208.377 228.482 346.497 1.00 100.38 89 ILE q CA 1
ATOM 633 C C . ILE A 1 89 ? 207.221 227.813 345.775 1.00 100.38 89 ILE q C 1
ATOM 634 O O . ILE A 1 89 ? 206.104 227.715 346.284 1.00 100.38 89 ILE q O 1
ATOM 639 N N . VAL A 1 90 ? 207.522 227.333 344.576 1.00 98.09 90 VAL q N 1
ATOM 640 C CA . VAL A 1 90 ? 206.543 226.750 343.673 1.00 98.09 90 VAL q CA 1
ATOM 641 C C . VAL A 1 90 ? 207.210 225.571 342.990 1.00 98.09 90 VAL q C 1
ATOM 642 O O . VAL A 1 90 ? 208.430 225.562 342.800 1.00 98.09 90 VAL q O 1
ATOM 646 N N . VAL A 1 91 ? 206.409 224.580 342.622 1.00 98.67 91 VAL q N 1
ATOM 647 C CA . VAL A 1 91 ? 206.906 223.300 342.146 1.00 98.67 91 VAL q CA 1
ATOM 648 C C . VAL A 1 91 ? 206.137 222.897 340.905 1.00 98.67 91 VAL q C 1
ATOM 649 O O . VAL A 1 91 ? 204.946 223.186 340.758 1.00 98.67 91 VAL q O 1
ATOM 653 N N . TYR A 1 92 ? 206.835 222.215 340.007 1.00 94.16 92 TYR q N 1
ATOM 654 C CA . TYR A 1 92 ? 206.217 221.650 338.825 1.00 94.16 92 TYR q CA 1
ATOM 655 C C . TYR A 1 92 ? 206.985 220.407 338.428 1.00 94.16 92 TYR q C 1
ATOM 656 O O . TYR A 1 92 ? 208.187 220.302 338.676 1.00 94.16 92 TYR q O 1
ATOM 665 N N . ASP A 1 93 ? 206.271 219.465 337.829 1.00 105.15 93 ASP q N 1
ATOM 666 C CA . ASP A 1 93 ? 206.844 218.241 337.297 1.00 105.15 93 ASP q CA 1
ATOM 667 C C . ASP A 1 93 ? 206.388 218.071 335.857 1.00 105.15 93 ASP q C 1
ATOM 668 O O . ASP A 1 93 ? 205.227 218.335 335.533 1.00 105.15 93 ASP q O 1
ATOM 673 N N . THR A 1 94 ? 207.312 217.650 334.993 1.00 103.25 94 THR q N 1
ATOM 674 C CA . THR A 1 94 ? 206.981 217.458 333.588 1.00 103.25 94 THR q CA 1
ATOM 675 C C . THR A 1 94 ? 206.040 216.280 333.417 1.00 103.25 94 THR q C 1
ATOM 676 O O . THR A 1 94 ? 205.064 216.351 332.663 1.00 103.25 94 THR q O 1
ATOM 680 N N . GLN A 1 95 ? 206.321 215.184 334.107 1.00 110.05 95 GLN q N 1
ATOM 681 C CA . GLN A 1 95 ? 205.294 214.192 334.338 1.00 110.05 95 GLN q CA 1
ATOM 682 C C . GLN A 1 95 ? 204.187 214.848 335.152 1.00 110.05 95 GLN q C 1
ATOM 683 O O . GLN A 1 95 ? 204.413 215.844 335.833 1.00 110.05 95 GLN q O 1
ATOM 689 N N . GLY A 1 96 ? 202.975 214.320 335.045 1.00 109.79 96 GLY q N 1
ATOM 690 C CA . GLY A 1 96 ? 201.834 215.064 335.539 1.00 109.79 96 GLY q CA 1
ATOM 691 C C . GLY A 1 96 ? 201.847 215.402 337.015 1.00 109.79 96 GLY q C 1
ATOM 692 O O . GLY A 1 96 ? 202.070 216.561 337.374 1.00 109.79 96 GLY q O 1
ATOM 693 N N . VAL A 1 97 ? 201.620 214.410 337.873 1.00 113.01 97 VAL q N 1
ATOM 694 C CA . VAL A 1 97 ? 201.524 214.622 339.313 1.00 113.01 97 VAL q CA 1
ATOM 695 C C . VAL A 1 97 ? 202.383 213.579 340.008 1.00 113.01 97 VAL q C 1
ATOM 696 O O . VAL A 1 97 ? 202.074 213.134 341.117 1.00 113.01 97 VAL q O 1
ATOM 700 N N . PHE A 1 98 ? 203.458 213.166 339.349 1.00 112.30 98 PHE q N 1
ATOM 701 C CA . PHE A 1 98 ? 204.160 211.963 339.772 1.00 112.30 98 PHE q CA 1
ATOM 702 C C . PHE A 1 98 ? 205.135 212.240 340.913 1.00 112.30 98 PHE q C 1
ATOM 703 O O . PHE A 1 98 ? 204.979 211.711 342.019 1.00 112.30 98 PHE q O 1
ATOM 711 N N . SER A 1 99 ? 206.144 213.079 340.665 1.00 107.05 99 SER q N 1
ATOM 712 C CA . SER A 1 99 ? 207.299 213.217 341.548 1.00 107.05 99 SER q CA 1
ATOM 713 C C . SER A 1 99 ? 207.380 214.578 342.224 1.00 107.05 99 SER q C 1
ATOM 714 O O . SER A 1 99 ? 208.445 214.951 342.720 1.00 107.05 99 SER q O 1
ATOM 717 N N . GLY A 1 100 ? 206.288 215.325 342.259 1.00 104.33 100 GLY q N 1
ATOM 718 C CA . GLY A 1 100 ? 206.314 216.673 342.766 1.00 104.33 100 GLY q CA 1
ATOM 719 C C . GLY A 1 100 ? 206.177 216.774 344.270 1.00 104.33 100 GLY q C 1
ATOM 720 O O . GLY A 1 100 ? 207.042 217.322 344.956 1.00 104.33 100 GLY q O 1
ATOM 721 N N . PRO A 1 101 ? 205.077 216.247 344.816 1.00 108.49 101 PRO q N 1
ATOM 722 C CA . PRO A 1 101 ? 204.779 216.461 346.241 1.00 108.49 101 PRO q CA 1
ATOM 723 C C . PRO A 1 101 ? 205.812 215.929 347.210 1.00 108.49 101 PRO q C 1
ATOM 724 O O . PRO A 1 101 ? 205.731 216.274 348.396 1.00 108.49 101 PRO q O 1
ATOM 728 N N . ARG A 1 102 ? 206.739 215.078 346.775 1.00 110.48 102 ARG q N 1
ATOM 729 C CA . ARG A 1 102 ? 207.797 214.639 347.677 1.00 110.48 102 ARG q CA 1
ATOM 730 C C . ARG A 1 102 ? 208.562 215.842 348.202 1.00 110.48 102 ARG q C 1
ATOM 731 O O . ARG A 1 102 ? 208.818 215.962 349.405 1.00 110.48 102 ARG q O 1
ATOM 739 N N . LEU A 1 103 ? 208.864 216.784 347.316 1.00 100.96 103 LEU q N 1
ATOM 740 C CA . LEU A 1 103 ? 209.562 217.989 347.725 1.00 100.96 103 LEU q CA 1
ATOM 741 C C . LEU A 1 103 ? 208.691 218.876 348.599 1.00 100.96 103 LEU q C 1
ATOM 742 O O . LEU A 1 103 ? 209.202 219.541 349.506 1.00 100.96 103 LEU q O 1
ATOM 747 N N . VAL A 1 104 ? 207.386 218.904 348.353 1.00 102.85 104 VAL q N 1
ATOM 748 C CA . VAL A 1 104 ? 206.512 219.741 349.162 1.00 102.85 104 VAL q CA 1
ATOM 749 C C . VAL A 1 104 ? 206.458 219.213 350.586 1.00 102.85 104 VAL q C 1
ATOM 750 O O . VAL A 1 104 ? 206.611 219.964 351.557 1.00 102.85 104 VAL q O 1
ATOM 754 N N . TRP A 1 105 ? 206.204 217.915 350.725 1.00 107.84 105 TRP q N 1
ATOM 755 C CA . TRP A 1 105 ? 206.299 217.264 352.023 1.00 107.84 105 TRP q CA 1
ATOM 756 C C . TRP A 1 105 ? 207.650 217.516 352.668 1.00 107.84 105 TRP q C 1
ATOM 757 O O . TRP A 1 105 ? 207.730 217.769 353.878 1.00 107.84 105 TRP q O 1
ATOM 768 N N . THR A 1 106 ? 208.716 217.477 351.868 1.00 105.34 106 THR q N 1
ATOM 769 C CA . THR A 1 106 ? 210.053 217.704 352.393 1.00 105.34 106 THR q CA 1
ATOM 770 C C . THR A 1 106 ? 210.176 219.092 352.994 1.00 105.34 106 THR q C 1
ATOM 771 O O . THR A 1 106 ? 210.737 219.260 354.079 1.00 105.34 106 THR q O 1
ATOM 775 N N . PHE A 1 107 ? 209.660 220.100 352.300 1.00 104.43 107 PHE q N 1
ATOM 776 C CA . PHE A 1 107 ? 209.675 221.446 352.854 1.00 104.43 107 PHE q CA 1
ATOM 777 C C . PHE A 1 107 ? 208.797 221.538 354.085 1.00 104.43 107 PHE q C 1
ATOM 778 O O . PHE A 1 107 ? 209.103 222.294 355.013 1.00 104.43 107 PHE q O 1
ATOM 786 N N . LYS A 1 108 ? 207.711 220.771 354.114 1.00 106.51 108 LYS q N 1
ATOM 787 C CA . LYS A 1 108 ? 206.817 220.828 355.259 1.00 106.51 108 LYS q CA 1
ATOM 788 C C . LYS A 1 108 ? 207.495 220.276 356.500 1.00 106.51 108 LYS q C 1
ATOM 789 O O . LYS A 1 108 ? 207.225 220.726 357.618 1.00 106.51 108 LYS q O 1
ATOM 795 N N . VAL A 1 109 ? 208.364 219.284 356.317 1.00 106.22 109 VAL q N 1
ATOM 796 C CA . VAL A 1 109 ? 209.149 218.754 357.425 1.00 106.22 109 VAL q CA 1
ATOM 797 C C . VAL A 1 109 ? 209.954 219.847 358.108 1.00 106.22 109 VAL q C 1
ATOM 798 O O . VAL A 1 109 ? 210.165 219.801 359.325 1.00 106.22 109 VAL q O 1
ATOM 802 N N . PHE A 1 110 ? 210.405 220.840 357.352 1.00 105.38 110 PHE q N 1
ATOM 803 C CA . PHE A 1 110 ? 211.396 221.802 357.808 1.00 105.38 110 PHE q CA 1
ATOM 804 C C . PHE A 1 110 ? 210.791 223.185 358.007 1.00 105.38 110 PHE q C 1
ATOM 805 O O . PHE A 1 110 ? 211.426 224.205 357.742 1.00 105.38 110 PHE q O 1
ATOM 813 N N . GLY A 1 111 ? 209.550 223.231 358.474 1.00 104.51 111 GLY q N 1
ATOM 814 C CA . GLY A 1 111 ? 208.965 224.488 358.897 1.00 104.51 111 GLY q CA 1
ATOM 815 C C . GLY A 1 111 ? 208.782 225.511 357.806 1.00 104.51 111 GLY q C 1
ATOM 816 O O . GLY A 1 111 ? 208.600 226.692 358.108 1.00 104.51 111 GLY q O 1
ATOM 817 N N . HIS A 1 112 ? 208.832 225.098 356.542 1.00 100.72 112 HIS q N 1
ATOM 818 C CA . HIS A 1 112 ? 208.688 226.015 355.416 1.00 100.72 112 HIS q CA 1
ATOM 819 C C . HIS A 1 112 ? 207.238 225.982 354.960 1.00 100.72 112 HIS q C 1
ATOM 820 O O . HIS A 1 112 ? 206.796 225.064 354.270 1.00 100.72 112 HIS q O 1
ATOM 827 N N . ASP A 1 113 ? 206.493 226.993 355.383 1.00 106.11 113 ASP 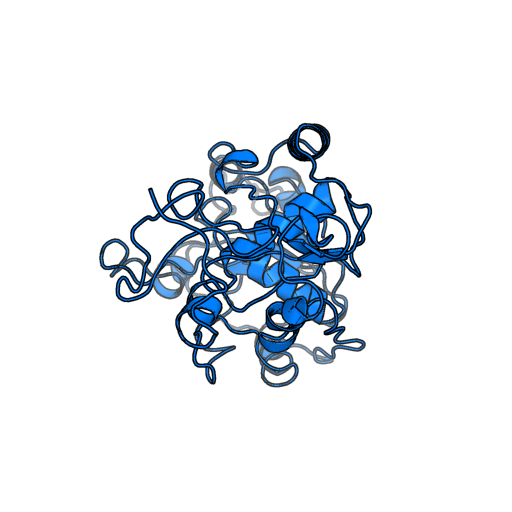q N 1
ATOM 828 C CA . ASP A 1 113 ? 205.215 227.315 354.782 1.00 106.11 113 ASP q CA 1
ATOM 829 C C . ASP A 1 113 ? 205.469 228.112 353.509 1.00 106.11 113 ASP q C 1
ATOM 830 O O . ASP A 1 113 ? 206.582 228.142 352.987 1.00 106.11 113 ASP q O 1
ATOM 835 N N . ASN A 1 114 ? 204.422 228.742 352.978 1.00 103.69 114 ASN q N 1
ATOM 836 C CA . ASN A 1 114 ? 204.538 229.538 351.757 1.00 103.69 114 ASN q CA 1
ATOM 837 C C . ASN A 1 114 ? 204.947 228.649 350.584 1.00 103.69 114 ASN q C 1
ATOM 838 O O . ASN A 1 114 ? 205.724 229.047 349.717 1.00 103.69 114 ASN q O 1
ATOM 843 N N . VAL A 1 115 ? 204.417 227.428 350.571 1.00 100.14 115 VAL q N 1
ATOM 844 C CA . VAL A 1 115 ? 204.747 226.420 349.571 1.00 100.14 115 VAL q CA 1
ATOM 845 C C . VAL A 1 115 ? 203.490 226.027 348.817 1.00 100.14 115 VAL q C 1
ATOM 846 O O . VAL A 1 115 ? 202.427 225.834 349.416 1.00 100.14 115 VAL q O 1
ATOM 850 N N . GLN A 1 116 ? 203.619 225.903 347.500 1.00 100.26 116 GLN q N 1
ATOM 851 C CA . GLN A 1 116 ? 202.495 225.582 346.636 1.00 100.26 116 GLN q CA 1
ATOM 852 C C . GLN A 1 116 ? 202.999 224.738 345.481 1.00 100.26 116 GLN q C 1
ATOM 853 O O . GLN A 1 116 ? 204.189 224.745 345.164 1.00 100.26 116 GLN q O 1
ATOM 859 N N . PHE A 1 117 ? 202.079 224.009 344.860 1.00 103.04 117 PHE q N 1
ATOM 860 C CA . PHE A 1 117 ? 202.384 223.117 343.755 1.00 103.04 117 PHE q CA 1
ATOM 861 C C . PHE A 1 117 ? 201.481 223.421 342.572 1.00 103.04 117 PHE q C 1
ATOM 862 O O . PHE A 1 117 ? 200.293 223.707 342.738 1.00 103.04 117 PHE q O 1
ATOM 870 N N . LEU A 1 118 ? 202.059 223.345 341.380 1.00 98.76 118 LEU q N 1
ATOM 871 C CA . LEU A 1 118 ? 201.361 223.663 340.147 1.00 98.76 118 LEU q CA 1
ATOM 872 C C . LEU A 1 118 ? 200.433 222.526 339.748 1.00 98.76 118 LEU q C 1
ATOM 873 O O . LEU A 1 118 ? 200.868 221.380 339.602 1.00 98.76 118 LEU q O 1
ATOM 878 N N . ASN A 1 119 ? 199.151 222.848 339.576 1.00 105.75 119 ASN q N 1
ATOM 879 C CA . ASN A 1 119 ? 198.148 221.835 339.270 1.00 105.75 119 ASN q CA 1
ATOM 880 C C . ASN A 1 119 ? 198.427 221.155 337.938 1.00 105.75 119 ASN q C 1
ATOM 881 O O . ASN A 1 119 ? 198.739 219.960 337.889 1.00 105.75 119 ASN q O 1
ATOM 886 N N . GLY A 1 120 ? 198.324 221.908 336.847 1.00 102.86 120 GLY q N 1
ATOM 887 C CA . GLY A 1 120 ? 198.424 221.363 335.509 1.00 102.86 120 GLY q CA 1
ATOM 888 C C . GLY A 1 120 ? 199.598 221.902 334.731 1.00 102.86 120 GLY q C 1
ATOM 889 O O . GLY A 1 120 ? 199.625 223.075 334.355 1.00 102.86 120 GLY q O 1
ATOM 890 N N . PHE A 1 121 ? 200.579 221.041 334.481 1.00 94.86 121 PHE q N 1
ATOM 891 C CA . PHE A 1 121 ? 201.722 221.425 333.671 1.00 94.86 121 PHE q CA 1
ATOM 892 C C . PHE A 1 121 ? 201.335 221.663 332.225 1.00 94.86 121 PHE q C 1
ATOM 893 O O . PHE A 1 121 ? 201.762 222.653 331.623 1.00 94.86 121 PHE q O 1
ATOM 901 N N . GLU A 1 122 ? 200.527 220.771 331.663 1.00 102.52 122 GLU q N 1
ATOM 902 C CA . GLU A 1 122 ? 200.239 220.809 330.240 1.00 102.52 122 GLU q CA 1
ATOM 903 C C . GLU A 1 122 ? 199.502 222.075 329.846 1.00 102.52 122 GLU q C 1
ATOM 904 O O . GLU A 1 122 ? 199.633 222.530 328.705 1.00 102.52 122 GLU q O 1
ATOM 910 N N . ALA A 1 123 ? 198.741 222.659 330.765 1.00 96.48 123 ALA q N 1
ATOM 911 C CA . ALA A 1 123 ? 198.119 223.940 330.488 1.00 96.48 123 ALA q CA 1
ATOM 912 C C . ALA A 1 123 ? 199.137 225.066 330.491 1.00 96.48 123 ALA q C 1
ATOM 913 O O . ALA A 1 123 ? 198.984 226.034 329.739 1.00 96.48 123 ALA q O 1
ATOM 915 N N . TYR A 1 124 ? 200.177 224.964 331.318 1.00 93.94 124 TYR q N 1
ATOM 916 C CA . TYR A 1 124 ? 201.242 225.952 331.248 1.00 93.94 124 TYR q CA 1
ATOM 917 C C . TYR A 1 124 ? 201.943 225.884 329.907 1.00 93.94 124 TYR q C 1
ATOM 918 O O . TYR A 1 124 ? 202.400 226.909 329.394 1.00 93.94 124 TYR q O 1
ATOM 927 N N . THR A 1 125 ? 202.045 224.690 329.338 1.00 93.72 125 THR q N 1
ATOM 928 C CA . THR A 1 125 ? 202.630 224.560 328.021 1.00 93.72 125 THR q CA 1
ATOM 929 C C . THR A 1 125 ? 201.790 225.248 326.960 1.00 93.72 125 THR q C 1
ATOM 930 O O . THR A 1 125 ? 202.349 225.733 325.970 1.00 93.72 125 THR q O 1
ATOM 934 N N . GLN A 1 126 ? 200.475 225.312 327.153 1.00 95.31 126 GLN q N 1
ATOM 935 C CA . GLN A 1 126 ? 199.565 225.951 326.221 1.00 95.31 126 GLN q CA 1
ATOM 936 C C . GLN A 1 126 ? 199.162 227.346 326.668 1.00 95.31 126 GLN q C 1
ATOM 937 O O . GLN A 1 126 ? 198.025 227.760 326.424 1.00 95.31 126 GLN q O 1
ATOM 943 N N . LEU A 1 127 ? 200.059 228.072 327.325 1.00 92.45 127 LEU q N 1
ATOM 944 C CA . LEU A 1 127 ? 199.821 229.474 327.598 1.00 92.45 127 LEU q CA 1
ATOM 945 C C . LEU A 1 127 ? 200.186 230.309 326.376 1.00 92.45 127 LEU q C 1
ATOM 946 O O . LEU A 1 127 ? 200.91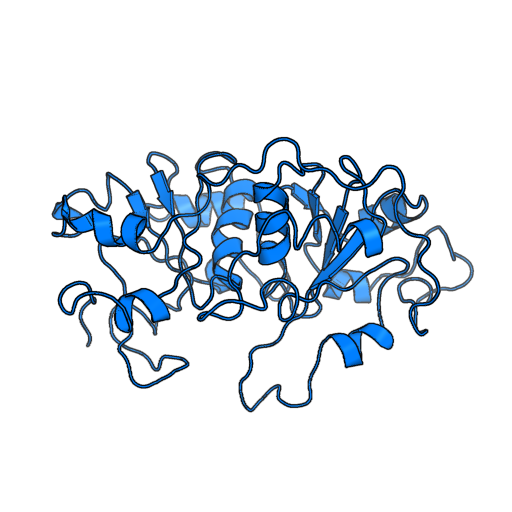1 229.847 325.495 1.00 92.45 127 LEU q O 1
ATOM 951 N N . PRO A 1 128 ? 199.694 231.541 326.296 1.00 89.08 128 PRO q N 1
ATOM 952 C CA . PRO A 1 128 ? 200.176 232.447 325.255 1.00 89.08 128 PRO q CA 1
ATOM 953 C C . PRO A 1 128 ? 201.507 233.073 325.618 1.00 89.08 128 PRO q C 1
ATOM 954 O O . PRO A 1 128 ? 202.362 233.294 324.756 1.00 89.08 128 PRO q O 1
ATOM 958 N N . GLY A 1 129 ? 201.686 233.357 326.896 1.00 90.29 129 GLY q N 1
ATOM 959 C CA . GLY A 1 129 ? 202.880 234.042 327.344 1.00 90.29 129 GLY q CA 1
ATOM 960 C C . GLY A 1 129 ? 202.700 234.640 328.718 1.00 90.29 129 GLY q C 1
ATOM 961 O O . GLY A 1 129 ? 201.801 234.279 329.477 1.00 90.29 129 GLY q O 1
ATOM 962 N N . ILE A 1 130 ? 203.590 235.578 329.019 1.00 94.05 130 ILE q N 1
ATOM 963 C CA . ILE A 1 130 ? 203.729 236.183 330.339 1.00 94.05 130 ILE q CA 1
ATOM 964 C C . ILE A 1 130 ? 203.496 237.682 330.179 1.00 94.05 130 ILE q C 1
ATOM 965 O O . ILE A 1 130 ? 203.741 238.217 329.089 1.00 94.05 130 ILE q O 1
ATOM 970 N N . PRO A 1 131 ? 203.018 238.401 331.202 1.00 98.87 131 PRO q N 1
ATOM 971 C CA . PRO A 1 131 ? 203.003 239.869 331.101 1.00 98.87 131 PRO q CA 1
ATOM 972 C C . PRO A 1 131 ? 204.382 240.452 330.895 1.00 98.87 131 PRO q C 1
ATOM 973 O O . PRO A 1 131 ? 204.579 241.293 330.012 1.00 98.87 131 PRO q O 1
ATOM 977 N N . SER A 1 132 ? 205.343 240.044 331.709 1.00 96.45 132 SER q N 1
ATOM 978 C CA . SER A 1 132 ? 206.731 240.265 331.359 1.00 96.45 132 SER q CA 1
ATOM 979 C C . SER A 1 132 ? 207.063 239.415 330.143 1.00 96.45 132 SER q C 1
ATOM 980 O O . SER A 1 132 ? 206.379 238.437 329.841 1.00 96.45 132 SER q O 1
ATOM 983 N N . ARG A 1 133 ? 208.121 239.789 329.441 1.00 93.81 133 ARG q N 1
ATOM 984 C CA . ARG A 1 133 ? 208.442 239.227 328.137 1.00 93.81 133 ARG q CA 1
ATOM 985 C C . ARG A 1 133 ? 207.243 239.281 327.184 1.00 93.81 133 ARG q C 1
ATOM 986 O O . ARG A 1 133 ? 206.959 238.310 326.480 1.00 93.81 133 ARG q O 1
ATOM 994 N N . PRO A 1 134 ? 206.529 240.408 327.124 1.00 93.07 134 PRO q N 1
ATOM 995 C CA . PRO A 1 134 ? 205.258 240.397 326.393 1.00 93.07 134 PRO q CA 1
ATOM 996 C C . PRO A 1 134 ? 205.430 240.334 324.895 1.00 93.07 134 PRO q C 1
ATOM 997 O O . PRO A 1 134 ? 204.700 239.600 324.220 1.00 93.07 134 PRO q O 1
ATOM 1001 N N . ASP A 1 135 ? 206.375 241.098 324.352 1.00 96.50 135 ASP q N 1
ATOM 1002 C CA . ASP A 1 135 ? 206.611 241.117 322.918 1.00 96.50 135 ASP q CA 1
ATOM 1003 C C . ASP A 1 135 ? 206.967 239.745 322.368 1.00 96.50 135 ASP q C 1
ATOM 1004 O O . ASP A 1 135 ? 206.740 239.497 321.180 1.00 96.50 135 ASP q O 1
ATOM 1009 N N . ALA A 1 136 ? 207.506 238.855 323.201 1.00 87.81 136 ALA q N 1
ATOM 1010 C CA . ALA A 1 136 ? 207.832 237.488 322.798 1.00 87.81 136 ALA q CA 1
ATOM 1011 C C . ALA A 1 136 ? 206.670 236.573 323.162 1.00 87.81 136 ALA q C 1
ATOM 1012 O O . ALA A 1 136 ? 206.548 236.078 324.282 1.00 87.81 136 ALA q O 1
ATOM 1014 N N . TYR A 1 137 ? 205.801 236.349 322.186 1.00 89.39 137 TYR q N 1
ATOM 1015 C CA . TYR A 1 137 ? 204.659 235.471 322.383 1.00 89.39 137 TYR q CA 1
ATOM 1016 C C . TYR A 1 137 ? 205.093 234.030 322.188 1.00 89.39 137 TYR q C 1
ATOM 1017 O O . TYR A 1 137 ? 205.810 233.715 321.233 1.00 89.39 137 TYR q O 1
ATOM 1026 N N . THR A 1 138 ? 204.698 233.166 323.119 1.00 87.45 138 THR q N 1
ATOM 1027 C CA . THR A 1 138 ? 204.910 231.719 323.122 1.00 87.45 138 THR q CA 1
ATOM 1028 C C . THR A 1 138 ? 206.351 231.348 323.467 1.00 87.45 138 THR q C 1
ATOM 1029 O O . THR A 1 138 ? 206.623 230.174 323.718 1.00 87.45 138 THR q O 1
ATOM 1033 N N . TRP A 1 139 ? 207.266 232.304 323.526 1.00 86.83 139 TRP q N 1
ATOM 1034 C CA . TRP A 1 139 ? 208.520 232.196 324.242 1.00 86.83 139 TRP q CA 1
ATOM 1035 C C . TRP A 1 139 ? 208.428 233.114 325.448 1.00 86.83 139 TRP q C 1
ATOM 1036 O O . TRP A 1 139 ? 207.578 234.003 325.512 1.00 86.83 139 TRP q O 1
ATOM 1038 N N . GLY A 1 140 ? 209.302 232.887 326.414 1.00 93.61 140 GLY q N 1
ATOM 1039 C CA . GLY A 1 140 ? 209.230 233.556 327.699 1.00 93.61 140 GLY q CA 1
ATOM 1040 C C . GLY A 1 140 ? 208.598 232.653 328.713 1.00 93.61 140 GLY q C 1
ATOM 1041 O O . GLY A 1 140 ? 208.903 232.735 329.903 1.00 93.61 140 GLY q O 1
ATOM 1042 N N . ILE A 1 141 ? 207.697 231.781 328.261 1.00 91.19 141 ILE q N 1
ATOM 1043 C CA . ILE A 1 141 ? 207.231 230.715 329.127 1.00 91.19 141 ILE q CA 1
ATOM 1044 C C . ILE A 1 141 ? 208.373 229.779 329.457 1.00 91.19 141 ILE q C 1
ATOM 1045 O O . ILE A 1 141 ? 208.456 229.274 330.582 1.00 91.19 141 ILE q O 1
ATOM 1050 N N . TRP A 1 142 ? 209.268 229.556 328.502 1.00 90.19 142 TRP q N 1
ATOM 1051 C CA . TRP A 1 142 ? 210.424 228.703 328.673 1.00 90.19 142 TRP q CA 1
ATOM 1052 C C . TRP A 1 142 ? 211.684 229.541 328.773 1.00 90.19 142 TRP q C 1
ATOM 1053 O O . TRP A 1 142 ? 211.686 230.743 328.504 1.00 90.19 142 TRP q O 1
ATOM 1064 N N . ASP A 1 143 ? 212.763 228.869 329.153 1.00 92.80 143 ASP q N 1
ATOM 1065 C CA . ASP A 1 143 ? 214.100 229.453 329.224 1.00 92.80 143 ASP q CA 1
ATOM 1066 C C . ASP A 1 143 ? 215.041 228.386 328.667 1.00 92.80 143 ASP q C 1
ATOM 1067 O O . ASP A 1 143 ? 215.572 227.561 329.412 1.00 92.80 143 ASP q O 1
ATOM 1072 N N . THR A 1 144 ? 215.250 228.422 327.351 1.00 90.36 144 THR q N 1
ATOM 1073 C CA . THR A 1 144 ? 216.047 227.415 326.652 1.00 90.36 144 THR q CA 1
ATOM 1074 C C . THR A 1 144 ? 217.498 227.880 326.605 1.00 90.36 144 THR q C 1
ATOM 1075 O O . THR A 1 144 ? 218.008 228.352 325.587 1.00 90.36 144 THR q O 1
ATOM 1077 N N . GLN A 1 145 ? 218.171 227.732 327.739 1.00 96.88 145 GLN q N 1
ATOM 1078 C CA . GLN A 1 145 ? 219.571 228.100 327.879 1.00 96.88 145 GLN q CA 1
ATOM 1079 C C . GLN A 1 145 ? 220.114 227.408 329.118 1.00 96.88 145 GLN q C 1
ATOM 1080 O O . GLN A 1 145 ? 219.349 226.993 329.991 1.00 96.88 145 GLN q O 1
ATOM 1082 N N . VAL A 1 146 ? 221.430 227.273 329.180 1.00 98.27 146 VAL q N 1
ATOM 1083 C CA . VAL A 1 146 ? 222.042 226.589 330.325 1.00 98.27 146 VAL q CA 1
ATOM 1084 C C . VAL A 1 146 ? 221.854 227.438 331.574 1.00 98.27 146 VAL q C 1
ATOM 1085 O O . VAL A 1 146 ? 221.926 228.676 331.492 1.00 98.27 146 VAL q O 1
ATOM 1087 N N . PRO A 1 147 ? 221.601 226.842 332.733 1.00 91.14 147 PRO q N 1
ATOM 1088 C CA . PRO A 1 147 ? 221.514 227.635 333.959 1.00 91.14 147 PRO q CA 1
ATOM 1089 C C . PRO A 1 147 ? 222.864 228.231 334.318 1.00 91.14 147 PRO q C 1
ATOM 1090 O O . PRO A 1 147 ? 223.8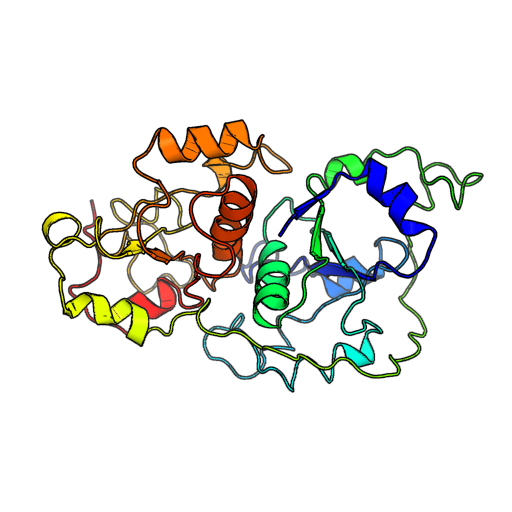83 227.542 334.398 1.00 91.14 147 PRO q O 1
ATOM 1092 N N . GLY A 1 148 ? 222.853 229.540 334.534 1.00 92.91 148 GLY q N 1
ATOM 1093 C CA . GLY A 1 148 ? 224.084 230.286 334.684 1.00 92.91 148 GLY q CA 1
ATOM 1094 C C . GLY A 1 148 ? 224.561 230.486 336.108 1.00 92.91 148 GLY q C 1
ATOM 1095 O O . GLY A 1 148 ? 224.735 229.521 336.859 1.00 92.91 148 GLY q O 1
ATOM 1096 N N . LYS A 1 149 ? 224.771 231.744 336.489 1.00 93.58 149 LYS q N 1
ATOM 1097 C CA . LYS A 1 149 ? 225.400 232.109 337.751 1.00 93.58 149 LYS q CA 1
ATOM 1098 C C . LYS A 1 149 ? 224.315 232.365 338.783 1.00 93.58 149 LYS q C 1
ATOM 1099 O O . LYS A 1 149 ? 223.472 233.248 338.594 1.00 93.58 149 LYS q O 1
ATOM 1101 N N . ILE A 1 150 ? 224.339 231.591 339.860 1.00 101.16 150 ILE q N 1
ATOM 1102 C CA . ILE A 1 150 ? 223.395 231.722 340.962 1.00 101.16 150 ILE q CA 1
ATOM 1103 C C . ILE A 1 150 ? 224.144 232.332 342.134 1.00 101.16 150 ILE q C 1
ATOM 1104 O O . ILE A 1 150 ? 224.935 231.653 342.798 1.00 101.16 150 ILE q O 1
ATOM 1109 N N . ASP A 1 151 ? 223.883 233.597 342.408 1.00 108.90 151 ASP q N 1
ATOM 1110 C CA . ASP A 1 151 ? 224.478 234.222 343.571 1.00 108.90 151 ASP q CA 1
ATOM 1111 C C . ASP A 1 151 ? 223.916 233.554 344.822 1.00 108.90 151 ASP q C 1
ATOM 1112 O O . ASP A 1 151 ? 222.693 233.441 344.957 1.00 108.90 151 ASP q O 1
ATOM 1117 N N . PRO A 1 152 ? 224.756 233.092 345.749 1.00 106.77 152 PRO q N 1
ATOM 1118 C CA . PRO A 1 152 ? 224.248 232.240 346.828 1.00 106.77 152 PRO q CA 1
ATOM 1119 C C . PRO A 1 152 ? 223.449 233.056 347.828 1.00 106.77 152 PRO q C 1
ATOM 1120 O O . PRO A 1 152 ? 223.512 234.286 347.839 1.00 106.77 152 PRO q O 1
ATOM 1124 N N . ALA A 1 153 ? 222.696 232.364 348.670 1.00 106.03 153 ALA q N 1
ATOM 1125 C CA . ALA A 1 153 ? 221.800 233.049 349.580 1.00 106.03 153 ALA q CA 1
ATOM 1126 C C . ALA A 1 153 ? 222.578 233.741 350.686 1.00 106.03 153 ALA q C 1
ATOM 1127 O O . ALA A 1 153 ? 223.672 233.329 351.079 1.00 106.03 153 ALA q O 1
ATOM 1129 N N . ASP A 1 154 ? 221.995 234.809 351.178 1.00 115.05 154 ASP q N 1
ATOM 1130 C CA . ASP A 1 154 ? 222.528 235.528 352.317 1.00 115.05 154 ASP q CA 1
ATOM 1131 C C . ASP A 1 154 ? 221.424 236.433 352.854 1.00 115.05 154 ASP q C 1
ATOM 1132 O O . ASP A 1 154 ? 220.878 237.239 352.092 1.00 115.05 154 ASP q O 1
ATOM 1137 N N . PRO A 1 155 ? 221.041 236.336 354.135 1.00 112.55 155 PRO q N 1
ATOM 1138 C CA . PRO A 1 155 ? 221.396 235.342 355.146 1.00 112.55 155 PRO q CA 1
ATOM 1139 C C . PRO A 1 155 ? 220.984 233.947 354.722 1.00 112.55 155 PRO q C 1
ATOM 1140 O O . PRO A 1 155 ? 220.080 233.806 353.902 1.00 112.55 155 PRO q O 1
ATOM 1144 N N . PRO A 1 156 ? 221.640 232.932 355.261 1.00 108.74 156 PRO q N 1
ATOM 1145 C CA . PRO A 1 156 ? 221.447 231.576 354.758 1.00 108.74 156 PRO q CA 1
ATOM 1146 C C . PRO A 1 156 ? 220.146 230.978 355.266 1.00 108.74 156 PRO q C 1
ATOM 1147 O O . PRO A 1 156 ? 219.540 231.451 356.228 1.00 108.74 156 PRO q O 1
ATOM 1151 N N . TYR A 1 157 ? 219.720 229.926 354.578 1.00 102.26 157 TYR q N 1
ATOM 1152 C CA . TYR A 1 157 ? 218.602 229.130 355.054 1.00 102.26 157 TYR q CA 1
ATOM 1153 C C . TYR A 1 157 ? 218.882 228.632 356.458 1.00 102.26 157 TYR q C 1
ATOM 1154 O O . TYR A 1 157 ? 220.012 228.283 356.798 1.00 102.26 157 TYR q O 1
ATOM 1163 N N . LYS A 1 158 ? 217.848 228.632 357.286 1.00 104.07 158 LYS q N 1
ATOM 1164 C CA . LYS A 1 158 ? 217.972 228.103 358.635 1.00 104.07 158 LYS q CA 1
ATOM 1165 C C . LYS A 1 158 ? 216.594 227.618 359.050 1.00 104.07 158 LYS q C 1
ATOM 1166 O O . LYS A 1 158 ? 215.679 228.425 359.235 1.00 104.07 158 LYS q O 1
ATOM 1172 N N . VAL A 1 159 ? 216.451 226.303 359.177 1.00 103.84 159 VAL q N 1
ATOM 1173 C CA . VAL A 1 159 ? 215.191 225.737 359.627 1.00 103.84 159 VAL q CA 1
ATOM 1174 C C . VAL A 1 159 ? 215.041 225.985 361.118 1.00 103.84 159 VAL q C 1
ATOM 1175 O O . VAL A 1 159 ? 215.948 225.708 361.912 1.00 103.84 159 VAL q O 1
ATOM 1179 N N . THR A 1 160 ? 213.899 226.542 361.505 1.00 107.19 160 THR q N 1
ATOM 1180 C CA . THR A 1 160 ? 213.637 226.798 362.913 1.00 107.19 160 THR q CA 1
ATOM 1181 C C . THR A 1 160 ? 213.058 225.591 363.635 1.00 107.19 160 THR q C 1
ATOM 1182 O O . THR A 1 160 ? 213.361 225.387 364.817 1.00 107.19 160 THR q O 1
ATOM 1186 N N . LYS A 1 161 ? 212.257 224.775 362.948 1.00 106.91 161 LYS q N 1
ATOM 1187 C CA . LYS A 1 161 ? 211.374 223.816 363.603 1.00 106.91 161 LYS q CA 1
ATOM 1188 C C . LYS A 1 161 ? 211.751 222.371 363.312 1.00 106.91 161 LYS q C 1
ATOM 1189 O O . LYS A 1 161 ? 212.026 221.616 364.249 1.00 106.91 161 LYS q O 1
ATOM 1195 N N . ALA A 1 162 ? 211.768 221.962 362.045 1.00 106.86 162 ALA q N 1
ATOM 1196 C CA . ALA A 1 162 ? 212.247 220.639 361.652 1.00 106.86 162 ALA q CA 1
ATOM 1197 C C . ALA A 1 162 ? 211.363 219.538 362.231 1.00 106.86 162 ALA q C 1
ATOM 1198 O O . ALA A 1 162 ? 211.847 218.507 362.702 1.00 106.86 162 ALA q O 1
ATOM 1200 N N . ARG A 1 163 ? 210.054 219.770 362.201 1.00 107.15 163 ARG q N 1
ATOM 1201 C CA . ARG A 1 163 ? 209.093 218.859 362.807 1.00 107.15 163 ARG q CA 1
ATOM 1202 C C . ARG A 1 163 ? 209.208 217.463 362.186 1.00 107.15 163 ARG q C 1
ATOM 1203 O O . ARG A 1 163 ? 208.948 217.306 360.987 1.00 107.15 163 ARG q O 1
ATOM 1211 N N . PRO A 1 164 ? 209.653 216.445 362.926 1.00 109.76 164 PRO q N 1
ATOM 1212 C CA . PRO A 1 164 ? 209.787 215.096 362.353 1.00 109.76 164 PRO q CA 1
ATOM 1213 C C . PRO A 1 164 ? 208.635 214.149 362.647 1.00 109.76 164 PRO q C 1
ATOM 1214 O O . PRO A 1 164 ? 208.636 213.041 362.105 1.00 109.76 164 PRO q O 1
ATOM 1218 N N . GLU A 1 165 ? 207.685 214.532 363.504 1.00 113.43 165 GLU q N 1
ATOM 1219 C CA . GLU A 1 165 ? 206.565 213.650 363.812 1.00 113.43 165 GLU q CA 1
ATOM 1220 C C . GLU A 1 165 ? 205.747 213.292 362.578 1.00 113.43 165 GLU q C 1
ATOM 1221 O O . GLU A 1 165 ? 205.011 212.301 362.600 1.00 113.43 165 GLU q O 1
ATOM 1227 N N . LEU A 1 166 ? 205.860 214.071 361.510 1.00 109.76 166 LEU q N 1
ATOM 1228 C CA . LEU A 1 166 ? 205.175 213.813 360.258 1.00 109.76 166 LEU q CA 1
ATOM 1229 C C . LEU A 1 166 ? 205.712 212.603 359.527 1.00 109.76 166 LEU q C 1
ATOM 1230 O O . LEU A 1 166 ? 205.073 212.155 358.569 1.00 109.76 166 LEU q O 1
ATOM 1235 N N . VAL A 1 167 ? 206.865 212.078 359.930 1.00 111.10 167 VAL q N 1
ATOM 1236 C CA . VAL A 1 167 ? 207.438 210.885 359.327 1.00 111.10 167 VAL q CA 1
ATOM 1237 C C . VAL A 1 167 ? 207.554 209.823 360.404 1.00 111.10 167 VAL q C 1
ATOM 1238 O O . VAL A 1 167 ? 207.703 210.148 361.587 1.00 111.10 167 VAL q O 1
ATOM 1242 N N . LYS A 1 168 ? 207.478 208.563 359.994 1.00 110.00 168 LYS q N 1
ATOM 1243 C CA . LYS A 1 168 ? 207.412 207.431 360.899 1.00 110.00 168 LYS q CA 1
ATOM 1244 C C . LYS A 1 168 ? 208.463 206.412 360.498 1.00 110.00 168 LYS q C 1
ATOM 1245 O O . LYS A 1 168 ? 208.607 206.095 359.313 1.00 110.00 168 LYS q O 1
ATOM 1251 N N . SER A 1 169 ? 209.191 205.906 361.485 1.00 108.40 169 SER q N 1
ATOM 1252 C CA . SER A 1 169 ? 210.172 204.869 361.230 1.00 108.40 169 SER q CA 1
ATOM 1253 C C . SER A 1 169 ? 209.464 203.560 360.899 1.00 108.40 169 SER q C 1
ATOM 1254 O O . SER A 1 169 ? 208.269 203.382 361.148 1.00 108.40 169 SER q O 1
ATOM 1256 N N . PHE A 1 170 ? 210.223 202.630 360.315 1.00 108.56 170 PHE q N 1
ATOM 1257 C CA . PHE A 1 170 ? 209.706 201.285 360.099 1.00 108.56 170 PHE q CA 1
ATOM 1258 C C . PHE A 1 170 ? 209.315 200.630 361.415 1.00 108.56 170 PHE q C 1
ATOM 1259 O O . PHE A 1 170 ? 208.405 199.796 361.450 1.00 108.56 170 PHE q O 1
ATOM 1261 N N . GLU A 1 171 ? 209.989 200.994 362.505 1.00 102.11 171 GLU q N 1
ATOM 1262 C CA . GLU A 1 171 ? 209.538 200.563 363.820 1.00 102.11 171 GLU q CA 1
ATOM 1263 C C . GLU A 1 171 ? 208.169 201.143 364.140 1.00 102.11 171 GLU q C 1
ATOM 1264 O O . GLU A 1 171 ? 207.322 200.463 364.724 1.00 102.11 171 GLU q O 1
ATOM 1266 N N . ASP A 1 172 ? 207.928 202.390 363.749 1.00 103.35 172 ASP q N 1
ATOM 1267 C CA . ASP A 1 172 ? 206.663 203.051 364.035 1.00 103.35 172 ASP q CA 1
ATOM 1268 C C . ASP A 1 172 ? 205.488 202.440 363.285 1.00 103.35 172 ASP q C 1
ATOM 1269 O O . ASP A 1 172 ? 204.340 202.702 363.659 1.00 103.35 172 ASP q O 1
ATOM 1271 N N . VAL A 1 173 ? 205.747 201.634 362.256 1.00 107.33 173 VAL q N 1
ATOM 1272 C CA . VAL A 1 173 ? 204.701 200.936 361.528 1.00 107.33 173 VAL q CA 1
ATOM 1273 C C . VAL A 1 173 ? 204.662 199.452 361.871 1.00 107.33 173 VAL q C 1
ATOM 1274 O O . VAL A 1 173 ? 203.593 198.837 361.781 1.00 107.33 173 VAL q O 1
ATOM 1276 N N . LEU A 1 174 ? 205.791 198.860 362.262 1.00 104.95 174 LEU q N 1
ATOM 1277 C CA . LEU A 1 174 ? 205.779 197.524 362.837 1.00 104.95 174 LEU q CA 1
ATOM 1278 C C . LEU A 1 174 ? 205.226 197.520 364.252 1.00 104.95 174 LEU q C 1
ATOM 1279 O O . LEU A 1 174 ? 204.923 196.448 364.783 1.00 104.95 174 LEU q O 1
ATOM 1281 N N . ALA A 1 175 ? 205.084 198.694 364.866 1.00 103.85 175 ALA q N 1
ATOM 1282 C CA . ALA A 1 175 ? 204.494 198.824 366.189 1.00 103.85 175 ALA q CA 1
ATOM 1283 C C . ALA A 1 175 ? 202.969 198.810 366.160 1.00 103.85 175 ALA q C 1
ATOM 1284 O O . ALA A 1 175 ? 202.323 199.230 367.124 1.00 103.85 175 ALA q O 1
ATOM 1286 N N . ILE A 1 176 ? 202.380 198.333 365.063 1.00 101.85 176 ILE q N 1
ATOM 1287 C CA . ILE A 1 176 ? 200.988 197.904 365.057 1.00 101.85 176 ILE q CA 1
ATOM 1288 C C . ILE A 1 176 ? 200.845 196.536 365.720 1.00 101.85 176 ILE q C 1
ATOM 1289 O O . ILE A 1 176 ? 199.735 196.003 365.813 1.00 101.85 176 ILE q O 1
ATOM 1291 N N . VAL A 1 177 ? 201.957 195.949 366.185 1.00 104.33 177 VAL q N 1
ATOM 1292 C CA . VAL A 1 177 ? 201.915 194.643 366.840 1.00 104.33 177 VAL q CA 1
ATOM 1293 C C . VAL A 1 177 ? 201.080 194.676 368.112 1.00 104.33 177 VAL q C 1
ATOM 1294 O O . VAL A 1 177 ? 200.630 193.629 368.592 1.00 104.33 177 VAL q O 1
ATOM 1296 N N . GLU A 1 178 ? 200.870 195.862 368.688 1.00 104.15 178 GLU q N 1
ATOM 1297 C CA . GLU A 1 178 ? 199.966 196.003 369.821 1.00 104.15 178 GLU q CA 1
ATOM 1298 C C . GLU A 1 178 ? 198.567 195.506 369.469 1.00 104.15 178 GLU q C 1
ATOM 1299 O O . GLU A 1 178 ? 197.839 194.988 370.323 1.00 104.15 178 GLU q O 1
ATOM 1301 N N . LYS A 1 179 ? 198.185 195.654 368.204 1.00 105.88 179 LYS q N 1
ATOM 1302 C CA . LYS A 1 179 ? 196.909 195.161 367.706 1.00 105.88 179 LYS q CA 1
ATOM 1303 C C . LYS A 1 179 ? 197.104 194.745 366.258 1.00 105.88 179 LYS q C 1
ATOM 1304 O O . LYS A 1 179 ? 197.091 195.597 365.363 1.00 105.88 179 LYS q O 1
ATOM 1306 N N . HIS A 1 180 ? 197.282 193.441 366.032 1.00 111.00 180 HIS q N 1
ATOM 1307 C CA . HIS A 1 180 ? 197.670 192.920 364.728 1.00 111.00 180 HIS q CA 1
ATOM 1308 C C . HIS A 1 180 ? 196.576 192.147 364.003 1.00 111.00 180 HIS q C 1
ATOM 1309 O O . HIS A 1 180 ? 196.880 191.477 363.010 1.00 111.00 180 HIS q O 1
ATOM 1311 N N . ASN A 1 181 ? 195.326 192.214 364.460 1.00 116.63 181 ASN q N 1
ATOM 1312 C CA . ASN A 1 181 ? 194.214 191.529 363.808 1.00 116.63 181 ASN q CA 1
ATOM 1313 C C . ASN A 1 181 ? 193.452 192.422 362.835 1.00 116.63 181 ASN q C 1
ATOM 1314 O O . ASN A 1 181 ? 192.246 192.224 362.652 1.00 116.63 181 ASN q O 1
ATOM 1316 N N . GLY A 1 182 ? 194.115 193.397 362.221 1.00 119.25 182 GLY q N 1
ATOM 1317 C CA . GLY A 1 182 ? 193.494 194.210 361.195 1.00 119.25 182 GLY q CA 1
ATOM 1318 C C . GLY A 1 182 ? 192.462 195.187 361.717 1.00 119.25 182 GLY q C 1
ATOM 1319 O O . GLY A 1 182 ? 192.562 195.675 362.848 1.00 119.25 182 GLY q O 1
ATOM 1320 N N . ASP A 1 183 ? 191.464 195.486 360.882 1.00 118.65 183 ASP q N 1
ATOM 1321 C CA . ASP A 1 183 ? 190.400 196.396 361.291 1.00 118.65 183 ASP q CA 1
ATOM 1322 C C . ASP A 1 183 ? 189.668 195.868 362.515 1.00 118.65 183 ASP q C 1
ATOM 1323 O O . ASP A 1 183 ? 189.208 196.648 363.358 1.00 118.65 183 ASP q O 1
ATOM 1325 N N . GLY A 1 184 ? 189.562 194.543 362.638 1.00 120.53 184 GLY q N 1
ATOM 1326 C CA . GLY A 1 184 ? 188.990 193.951 363.834 1.00 120.53 184 GLY q CA 1
ATOM 1327 C C . GLY A 1 184 ? 189.756 194.274 365.098 1.00 120.53 184 GLY q C 1
ATOM 1328 O O . GLY A 1 184 ? 189.176 194.232 366.188 1.00 120.53 184 GLY q O 1
ATOM 1329 N N . ALA A 1 185 ? 191.043 194.595 364.975 1.00 119.92 185 ALA q N 1
ATOM 1330 C CA . ALA A 1 185 ? 191.866 195.031 366.092 1.00 119.92 185 ALA q CA 1
ATOM 1331 C C . ALA A 1 185 ? 192.054 196.541 366.114 1.00 119.92 185 ALA q C 1
ATOM 1332 O O . ALA A 1 185 ? 193.041 197.027 366.677 1.00 119.92 185 ALA q O 1
ATOM 1334 N N . LYS A 1 186 ? 191.144 197.291 365.498 1.00 121.14 186 LYS q N 1
ATOM 1335 C CA . LYS A 1 186 ? 191.139 198.748 365.545 1.00 121.14 186 LYS q CA 1
ATOM 1336 C C . LYS A 1 186 ? 192.318 199.351 364.797 1.00 121.14 186 LYS q C 1
ATOM 1337 O O . LYS A 1 186 ? 192.734 200.475 365.093 1.00 121.14 186 LYS q O 1
ATOM 1339 N N . ILE A 1 187 ? 192.865 198.633 363.818 1.00 121.66 187 ILE q N 1
ATOM 1340 C CA . ILE A 1 187 ? 193.740 199.289 362.856 1.00 121.66 187 ILE q CA 1
ATOM 1341 C C . ILE A 1 187 ? 192.939 200.283 362.024 1.00 121.66 187 ILE q C 1
ATOM 1342 O O . ILE A 1 187 ? 193.468 201.303 361.571 1.00 121.66 187 ILE q O 1
ATOM 1344 N N . ARG A 1 188 ? 191.649 200.010 361.825 1.00 120.64 188 ARG q N 1
ATOM 1345 C CA . ARG A 1 188 ? 190.741 200.956 361.192 1.00 120.64 188 ARG q CA 1
ATOM 1346 C C . ARG A 1 188 ? 190.255 202.037 362.149 1.00 120.64 188 ARG q C 1
ATOM 1347 O O . ARG A 1 188 ? 189.653 203.014 361.692 1.00 120.64 188 ARG q O 1
ATOM 1349 N N . ASN A 1 189 ? 190.498 201.883 363.456 1.00 121.05 189 ASN q N 1
ATOM 1350 C CA . ASN A 1 189 ? 190.182 202.895 364.454 1.00 121.05 189 ASN q CA 1
ATOM 1351 C C . ASN A 1 189 ? 191.407 203.618 364.995 1.00 121.05 189 ASN q C 1
ATOM 1352 O O . ASN A 1 189 ? 191.292 204.792 365.364 1.00 121.05 189 ASN q O 1
ATOM 1354 N N . GLU A 1 190 ? 192.570 202.967 365.040 1.00 118.90 190 GLU q N 1
ATOM 1355 C CA . GLU A 1 190 ? 193.755 203.553 365.658 1.00 118.90 190 GLU q CA 1
ATOM 1356 C C . GLU A 1 190 ? 194.553 204.398 364.668 1.00 118.90 190 GLU q C 1
ATOM 1357 O O . GLU A 1 190 ? 194.782 205.588 364.903 1.00 118.90 190 GLU q O 1
ATOM 1359 N N . VAL A 1 191 ? 194.976 203.794 363.559 1.00 118.08 191 VAL q N 1
ATOM 1360 C CA . VAL A 1 191 ? 195.817 204.450 362.563 1.00 118.08 191 VAL q CA 1
ATOM 1361 C C . VAL A 1 191 ? 195.276 204.066 361.193 1.00 118.08 191 VAL q C 1
ATOM 1362 O O . VAL A 1 191 ? 195.419 202.915 360.768 1.00 118.08 191 VAL q O 1
ATOM 1364 N N . THR A 1 192 ? 194.663 205.022 360.499 1.00 115.93 192 THR q N 1
ATOM 1365 C CA . THR A 1 192 ? 194.062 204.773 359.190 1.00 115.93 192 THR q CA 1
ATOM 1366 C C . THR A 1 192 ? 195.166 204.786 358.142 1.00 115.93 192 THR q C 1
ATOM 1367 O O . THR A 1 192 ? 195.396 205.798 357.481 1.00 115.93 192 THR q O 1
ATOM 1369 N N . PHE A 1 193 ? 195.856 203.660 357.991 1.00 118.79 193 PHE q N 1
ATOM 1370 C CA . PHE A 1 193 ? 196.878 203.544 356.962 1.00 118.79 193 PHE q CA 1
ATOM 1371 C C . PHE A 1 193 ? 196.261 203.732 355.584 1.00 118.79 193 PHE q C 1
ATOM 1372 O O . PHE A 1 193 ? 195.079 203.452 355.365 1.00 118.79 193 PHE q O 1
ATOM 1380 N N . ILE A 1 194 ? 197.070 204.226 354.649 1.00 115.08 194 ILE q N 1
ATOM 1381 C CA . ILE A 1 194 ? 196.731 204.228 353.232 1.00 115.08 194 ILE q CA 1
ATOM 1382 C C . ILE A 1 194 ? 197.968 203.803 352.462 1.00 115.08 194 ILE q C 1
ATOM 1383 O O . ILE A 1 194 ? 199.097 204.082 352.882 1.00 115.08 194 ILE q O 1
ATOM 1388 N N . ASP A 1 195 ? 197.752 203.131 351.334 1.00 120.88 195 ASP q N 1
ATOM 1389 C CA . ASP A 1 195 ? 198.813 202.713 350.430 1.00 120.88 195 ASP q CA 1
ATOM 1390 C C . ASP A 1 195 ? 198.490 203.272 349.054 1.00 120.88 195 ASP q C 1
ATOM 1391 O O . ASP A 1 195 ? 197.400 203.034 348.521 1.00 120.88 195 ASP q O 1
ATOM 1396 N N . ALA A 1 196 ? 199.436 204.010 348.482 1.00 121.59 196 ALA q N 1
ATOM 1397 C CA . ALA A 1 196 ? 199.320 204.459 347.104 1.00 121.59 196 ALA q CA 1
ATOM 1398 C C . ALA A 1 196 ? 199.712 203.382 346.100 1.00 121.59 196 ALA q C 1
ATOM 1399 O O . ALA A 1 196 ? 199.887 203.694 344.917 1.00 121.59 196 ALA q O 1
ATOM 1401 N N . ARG A 1 197 ? 199.856 202.130 346.530 1.00 122.77 197 ARG q N 1
ATOM 1402 C CA . ARG A 1 197 ? 200.083 201.058 345.590 1.00 122.77 197 ARG q CA 1
ATOM 1403 C C . ARG A 1 197 ? 198.796 200.786 344.808 1.00 122.77 197 ARG q C 1
ATOM 1404 O O . ARG A 1 197 ? 197.697 201.044 345.304 1.00 122.77 197 ARG q O 1
ATOM 1406 N N . PRO A 1 198 ? 198.901 200.280 343.578 1.00 124.79 198 PRO q N 1
ATOM 1407 C CA . PRO A 1 198 ? 197.690 199.957 342.818 1.00 124.79 198 PRO q CA 1
ATOM 1408 C C . PRO A 1 198 ? 196.845 198.877 343.471 1.00 124.79 198 PRO q C 1
ATOM 1409 O O . PRO A 1 198 ? 197.316 198.069 344.273 1.00 124.79 198 PRO q O 1
ATOM 1413 N N . ASN A 1 199 ? 195.570 198.859 343.078 1.00 128.54 199 ASN q N 1
ATOM 1414 C CA . ASN A 1 199 ? 194.664 197.807 343.520 1.00 128.54 199 ASN q CA 1
ATOM 1415 C C . ASN A 1 199 ? 195.103 196.434 343.022 1.00 128.54 199 ASN q C 1
ATOM 1416 O O . ASN A 1 199 ? 194.668 195.415 343.565 1.00 128.54 199 ASN q O 1
ATOM 1421 N N . GLY A 1 200 ? 195.952 196.381 341.992 1.00 130.30 200 GLY q N 1
ATOM 1422 C CA . GLY A 1 200 ? 196.527 195.111 341.588 1.00 130.30 200 GLY q CA 1
ATOM 1423 C C . GLY A 1 200 ? 197.664 194.678 342.490 1.00 130.30 200 GLY q C 1
ATOM 1424 O O . GLY A 1 200 ? 197.830 193.486 342.758 1.00 130.30 200 GLY q O 1
ATOM 1425 N N . ARG A 1 201 ? 198.444 195.635 342.993 1.00 132.86 201 ARG q N 1
ATOM 1426 C CA . ARG A 1 201 ? 199.508 195.358 343.948 1.00 132.86 201 ARG q CA 1
ATOM 1427 C C . ARG A 1 201 ? 198.987 195.197 345.372 1.00 132.86 201 ARG q C 1
ATOM 1428 O O . ARG A 1 201 ? 199.785 195.171 346.316 1.00 132.86 201 ARG q O 1
ATOM 1430 N N . PHE A 1 202 ? 197.672 195.108 345.546 1.00 130.67 202 PHE q N 1
ATOM 1431 C CA . PHE A 1 202 ? 197.048 194.800 346.817 1.00 130.67 202 PHE q CA 1
ATOM 1432 C C . PHE A 1 202 ? 195.780 194.018 346.530 1.00 130.67 202 PHE q C 1
ATOM 1433 O O . PHE A 1 202 ? 195.465 193.731 345.373 1.00 130.67 202 PHE q O 1
ATOM 1435 N N . THR A 1 203 ? 195.068 193.650 347.591 1.00 131.69 203 THR q N 1
ATOM 1436 C CA . THR A 1 203 ? 193.893 192.798 347.459 1.00 131.69 203 THR q CA 1
ATOM 1437 C C . THR A 1 203 ? 194.256 191.489 346.761 1.00 131.69 203 THR q C 1
ATOM 1438 O O . THR A 1 203 ? 193.425 190.896 346.064 1.00 131.69 203 THR q O 1
ATOM 1440 N N . GLY A 1 204 ? 195.499 191.039 346.938 1.00 133.71 204 GLY q N 1
ATOM 1441 C CA . GLY A 1 204 ? 196.023 189.913 346.195 1.00 133.71 204 GLY q CA 1
ATOM 1442 C C . GLY A 1 204 ? 197.529 189.970 346.056 1.00 133.71 204 GLY q C 1
ATOM 1443 O O . GLY A 1 204 ? 198.244 190.122 347.051 1.00 133.71 204 GLY q O 1
ATOM 1444 N N . LYS A 1 205 ? 198.022 189.844 344.827 1.00 130.21 205 LYS q N 1
ATOM 1445 C CA . LYS A 1 205 ? 199.452 189.867 344.572 1.00 130.21 205 LYS q CA 1
ATOM 1446 C C . LYS A 1 205 ? 199.704 190.341 343.148 1.00 130.21 205 LYS q C 1
ATOM 1447 O O . LYS A 1 205 ? 199.041 189.900 342.205 1.00 130.21 205 LYS q O 1
ATOM 1449 N N . ASP A 1 206 ? 200.665 191.252 343.007 1.00 138.54 206 ASP q N 1
ATOM 1450 C CA . ASP A 1 206 ? 201.095 191.741 341.706 1.00 138.54 206 ASP q CA 1
ATOM 1451 C C . ASP A 1 206 ? 202.602 191.924 341.732 1.00 138.54 206 ASP q C 1
ATOM 1452 O O . ASP A 1 206 ? 203.197 192.028 342.806 1.00 138.54 206 ASP q O 1
ATOM 1454 N N . ALA A 1 207 ? 203.209 191.958 340.546 1.00 149.26 207 ALA q N 1
ATOM 1455 C CA . ALA A 1 207 ? 204.654 192.098 340.423 1.00 149.26 207 ALA q CA 1
ATOM 1456 C C . ALA A 1 207 ? 205.162 193.384 341.059 1.00 149.26 207 ALA q C 1
ATOM 1457 O O . ALA A 1 207 ? 204.789 194.485 340.640 1.00 149.26 207 ALA q O 1
ATOM 1459 N N . GLU A 1 208 ? 206.011 193.249 342.069 1.00 153.68 208 GLU q N 1
ATOM 1460 C CA . GLU A 1 208 ? 206.678 194.385 342.680 1.00 153.68 208 GLU q CA 1
ATOM 1461 C C . GLU A 1 208 ? 207.780 194.888 341.761 1.00 153.68 208 GLU q C 1
ATOM 1462 O O . GLU A 1 208 ? 208.152 194.230 340.788 1.00 153.68 208 GLU q O 1
ATOM 1464 N N . PRO A 1 209 ? 208.322 196.074 342.039 1.00 164.82 209 PRO q N 1
ATOM 1465 C CA . PRO A 1 209 ? 209.449 196.546 341.219 1.00 164.82 209 PRO q CA 1
ATOM 1466 C C . PRO A 1 209 ? 210.690 195.686 341.389 1.00 164.82 209 PRO q C 1
ATOM 1467 O O . PRO A 1 209 ? 211.245 195.195 340.398 1.00 164.82 209 PRO q O 1
ATOM 1469 N N . ARG A 1 210 ? 211.136 195.485 342.627 1.00 172.76 210 ARG q N 1
ATOM 1470 C CA . ARG A 1 210 ? 212.178 194.508 342.938 1.00 172.76 210 ARG q CA 1
ATOM 1471 C C . ARG A 1 210 ? 211.474 193.171 343.129 1.00 172.76 210 ARG q C 1
ATOM 1472 O O . ARG A 1 210 ? 211.159 192.759 344.247 1.00 172.76 210 ARG q O 1
ATOM 1474 N N . ALA A 1 211 ? 211.224 192.480 342.019 1.00 168.55 211 ALA q N 1
ATOM 1475 C CA . ALA A 1 211 ? 210.294 191.352 342.008 1.00 168.55 211 ALA q CA 1
ATOM 1476 C C . ALA A 1 211 ? 211.004 190.080 342.473 1.00 168.55 211 ALA q C 1
ATOM 1477 O O . ALA A 1 211 ? 211.262 189.145 341.714 1.00 168.55 211 ALA q O 1
ATOM 1479 N N . GLU A 1 212 ? 211.327 190.082 343.766 1.00 162.65 212 GLU q N 1
ATOM 1480 C CA . GLU A 1 212 ? 211.756 188.891 344.481 1.00 162.65 212 GLU q CA 1
ATOM 1481 C C . GLU A 1 212 ? 211.009 188.707 345.795 1.00 162.65 212 GLU q C 1
ATOM 1482 O O . GLU A 1 212 ? 210.968 187.586 346.311 1.00 162.65 212 GLU q O 1
ATOM 1484 N N . LEU A 1 213 ? 210.412 189.768 346.339 1.00 157.77 213 LEU q N 1
ATOM 1485 C CA . LEU A 1 213 ? 209.616 189.726 347.552 1.00 157.77 213 LEU q CA 1
ATOM 1486 C C . LEU A 1 213 ? 208.142 189.814 347.179 1.00 157.77 213 LEU q C 1
ATOM 1487 O O . LEU A 1 213 ? 207.773 189.781 346.002 1.00 157.77 213 LEU q O 1
ATOM 1489 N N . SER A 1 214 ? 207.296 189.937 348.200 1.00 150.32 214 SER q N 1
ATOM 1490 C CA . SER A 1 214 ? 205.855 189.798 348.034 1.00 150.32 214 SER q CA 1
ATOM 1491 C C . SER A 1 214 ? 205.228 191.141 347.675 1.00 150.32 214 SER q C 1
ATOM 1492 O O . SER A 1 214 ? 205.911 192.151 347.481 1.00 150.32 214 SER q O 1
ATOM 1494 N N . SER A 1 215 ? 203.900 191.153 347.583 1.00 141.40 215 SER q N 1
ATOM 1495 C CA . SER A 1 215 ? 203.147 192.365 347.302 1.00 141.40 215 SER q CA 1
ATOM 1496 C C . SER A 1 215 ? 201.715 192.152 347.768 1.00 141.40 215 SER q C 1
ATOM 1497 O O . SER A 1 215 ? 201.160 191.066 347.590 1.00 141.40 215 SER q O 1
ATOM 1499 N N . GLY A 1 216 ? 201.124 193.188 348.359 1.00 135.22 216 GLY q N 1
ATOM 1500 C CA . GLY A 1 216 ? 199.798 193.048 348.927 1.00 135.22 216 GLY q CA 1
ATOM 1501 C C . GLY A 1 216 ? 199.242 194.307 349.563 1.00 135.22 216 GLY q C 1
ATOM 1502 O O . GLY A 1 216 ? 199.354 195.402 349.002 1.00 135.22 216 GLY q O 1
ATOM 1503 N N . HIS A 1 217 ? 198.652 194.158 350.752 1.00 122.08 217 HIS q N 1
ATOM 1504 C CA . HIS A 1 217 ? 197.941 195.250 351.414 1.00 122.08 217 HIS q CA 1
ATOM 1505 C C . HIS A 1 217 ? 198.099 195.055 352.918 1.00 122.08 217 HIS q C 1
ATOM 1506 O O . HIS A 1 217 ? 197.336 194.303 353.528 1.00 122.08 217 HIS q O 1
ATOM 1508 N N . VAL A 1 218 ? 199.061 195.762 353.502 1.00 120.41 218 VAL q N 1
ATOM 1509 C CA . VAL A 1 218 ? 199.466 195.601 354.898 1.00 120.41 218 VAL q CA 1
ATOM 1510 C C . VAL A 1 218 ? 198.279 195.790 355.835 1.00 120.41 218 VAL q C 1
ATOM 1511 O O . VAL A 1 218 ? 197.220 196.278 355.414 1.00 120.41 218 VAL q O 1
ATOM 1513 N N . PRO A 1 219 ? 198.421 195.431 357.110 1.00 124.40 219 PRO q N 1
ATOM 1514 C CA . PRO A 1 219 ? 197.249 195.298 357.988 1.00 124.40 219 PRO q CA 1
ATOM 1515 C C . PRO A 1 219 ? 196.509 196.610 358.194 1.00 124.40 219 PRO q C 1
ATOM 1516 O O . PRO A 1 219 ? 197.096 197.625 358.574 1.00 124.40 219 PRO q O 1
ATOM 1518 N N . GLY A 1 220 ? 195.203 196.579 357.935 1.00 120.76 220 GLY q N 1
ATOM 1519 C CA . GLY A 1 220 ? 194.335 197.697 358.245 1.00 120.76 220 GLY q CA 1
ATOM 1520 C C . GLY A 1 220 ? 194.682 198.959 357.490 1.00 120.76 220 GLY q C 1
ATOM 1521 O O . GLY A 1 220 ? 195.141 199.933 358.092 1.00 120.76 220 GLY q O 1
ATOM 1522 N N . ALA A 1 221 ? 194.472 198.957 356.176 1.00 117.36 221 ALA q N 1
ATOM 1523 C CA . ALA A 1 221 ? 194.901 200.059 355.314 1.00 117.36 221 ALA q CA 1
ATOM 1524 C C . ALA A 1 221 ? 193.816 200.337 354.280 1.00 117.36 221 ALA q C 1
ATOM 1525 O O . ALA A 1 221 ? 193.652 199.576 353.322 1.00 117.36 221 ALA q O 1
ATOM 1527 N N . TYR A 1 222 ? 193.088 201.435 354.468 1.00 113.75 222 TYR q N 1
ATOM 1528 C CA . TYR A 1 222 ? 192.172 201.916 353.445 1.00 113.75 222 TYR q CA 1
ATOM 1529 C C . TYR A 1 222 ? 192.991 202.333 352.232 1.00 113.75 222 TYR q C 1
ATOM 1530 O O . TYR A 1 222 ? 193.679 203.357 352.261 1.00 113.75 222 TYR q O 1
ATOM 1532 N N . SER A 1 223 ? 192.932 201.537 351.170 1.00 118.45 223 SER q N 1
ATOM 1533 C CA . SER A 1 223 ? 193.778 201.719 349.997 1.00 118.45 223 SER q CA 1
ATOM 1534 C C . SER A 1 223 ? 193.106 202.673 349.018 1.00 118.45 223 SER q C 1
ATOM 1535 O O . SER A 1 223 ? 192.014 202.386 348.516 1.00 118.45 223 SER q O 1
ATOM 1537 N N . ILE A 1 224 ? 193.765 203.798 348.747 1.00 110.69 224 ILE q N 1
ATOM 1538 C CA . ILE A 1 224 ? 193.327 204.773 347.754 1.00 110.69 224 ILE q CA 1
ATOM 1539 C C . ILE A 1 224 ? 194.441 204.887 346.732 1.00 110.69 224 ILE q C 1
ATOM 1540 O O . ILE A 1 224 ? 195.601 205.118 347.095 1.00 110.69 224 ILE q O 1
ATOM 1542 N N . ALA A 1 225 ? 194.093 204.722 345.462 1.00 114.12 225 ALA q N 1
ATOM 1543 C CA . ALA A 1 225 ? 195.089 204.550 344.418 1.00 114.12 225 ALA q CA 1
ATOM 1544 C C . ALA A 1 225 ? 195.324 205.851 343.653 1.00 114.12 225 ALA q C 1
ATOM 1545 O O . ALA A 1 225 ? 194.672 206.875 343.873 1.00 114.12 225 ALA q O 1
ATOM 1547 N N . PHE A 1 226 ? 196.274 205.786 342.726 1.00 114.00 226 PHE q N 1
ATOM 1548 C CA . PHE A 1 226 ? 196.787 206.985 342.069 1.00 114.00 226 PHE q CA 1
ATOM 1549 C C . PHE A 1 226 ? 195.758 207.675 341.183 1.00 114.00 226 PHE q C 1
ATOM 1550 O O . PHE A 1 226 ? 195.440 208.848 341.448 1.00 114.00 226 PHE q O 1
ATOM 1558 N N . PRO A 1 227 ? 195.188 207.041 340.149 1.00 115.58 227 PRO q N 1
ATOM 1559 C CA . PRO A 1 227 ? 194.251 207.769 339.279 1.00 115.58 227 PRO q CA 1
ATOM 1560 C C . PRO A 1 227 ? 192.949 208.146 339.949 1.00 115.58 227 PRO q C 1
ATOM 1561 O O . PRO A 1 227 ? 192.166 208.895 339.353 1.00 115.58 227 PRO q O 1
ATOM 1565 N N . GLU A 1 228 ? 192.688 207.664 341.161 1.00 118.51 228 GLU q N 1
ATOM 1566 C CA . GLU A 1 228 ? 191.427 207.936 341.832 1.00 118.51 228 GLU q CA 1
ATOM 1567 C C . GLU A 1 228 ? 191.242 209.400 342.207 1.00 118.51 228 GLU q C 1
ATOM 1568 O O . GLU A 1 228 ? 190.144 209.776 342.628 1.00 118.51 228 GLU q O 1
ATOM 1574 N N . VAL A 1 229 ? 192.282 210.225 342.079 1.00 113.89 229 VAL q N 1
ATOM 1575 C CA . VAL A 1 229 ? 192.198 211.663 342.292 1.00 113.89 229 VAL q CA 1
ATOM 1576 C C . VAL A 1 229 ? 192.669 212.446 341.078 1.00 113.89 229 VAL q C 1
ATOM 1577 O O . VAL A 1 229 ? 192.225 213.573 340.861 1.00 113.89 229 VAL q O 1
ATOM 1581 N N . VAL A 1 230 ? 193.563 211.868 340.282 1.00 114.61 230 VAL q N 1
ATOM 1582 C CA . VAL A 1 230 ? 194.145 212.541 339.135 1.00 114.61 230 VAL q CA 1
ATOM 1583 C C . VAL A 1 230 ? 193.289 212.261 337.910 1.00 114.61 230 VAL q C 1
ATOM 1584 O O . VAL A 1 230 ? 192.693 211.188 337.777 1.00 114.61 230 VAL q O 1
ATOM 1588 N N . GLU A 1 231 ? 193.236 213.242 337.006 1.00 119.34 231 GLU q N 1
ATOM 1589 C CA . GLU A 1 231 ? 192.544 213.073 335.729 1.00 119.34 231 GLU q CA 1
ATOM 1590 C C . GLU A 1 231 ? 193.429 213.702 334.652 1.00 119.34 231 GLU q C 1
ATOM 1591 O O . GLU A 1 231 ? 193.278 214.873 334.298 1.00 119.34 231 GLU q O 1
ATOM 1597 N N . ASN A 1 232 ? 194.381 212.906 334.175 1.00 115.89 232 ASN q N 1
ATOM 1598 C CA . ASN A 1 232 ? 195.167 213.146 332.971 1.00 115.89 232 ASN q CA 1
ATOM 1599 C C . ASN A 1 232 ? 196.185 214.281 333.047 1.00 115.89 232 ASN q C 1
ATOM 1600 O O . ASN A 1 232 ? 197.094 214.330 332.212 1.00 115.89 232 ASN q O 1
ATOM 1605 N N . GLY A 1 233 ? 196.069 215.202 334.002 1.00 113.04 233 GLY q N 1
ATOM 1606 C CA . GLY A 1 233 ? 197.169 216.120 334.220 1.00 113.04 233 GLY q CA 1
ATOM 1607 C C . GLY A 1 233 ? 197.281 216.761 335.583 1.00 113.04 233 GLY q C 1
ATOM 1608 O O . GLY A 1 233 ? 198.199 217.555 335.800 1.00 113.04 233 GLY q O 1
ATOM 1609 N N . LYS A 1 234 ? 196.391 216.436 336.516 1.00 110.89 234 LYS q N 1
ATOM 1610 C CA . LYS A 1 234 ? 196.264 217.265 337.702 1.00 110.89 234 LYS q CA 1
ATOM 1611 C C . LYS A 1 234 ? 195.215 216.698 338.643 1.00 110.89 234 LYS q C 1
ATOM 1612 O O . LYS A 1 234 ? 194.541 215.713 338.342 1.00 110.89 234 LYS q O 1
ATOM 1614 N N . PHE A 1 235 ? 195.074 217.361 339.787 1.00 109.31 235 PHE q N 1
ATOM 1615 C CA . PHE A 1 235 ? 194.161 216.946 340.836 1.00 109.31 235 PHE q CA 1
ATOM 1616 C C . PHE A 1 235 ? 192.721 217.296 340.491 1.00 109.31 235 PHE q C 1
ATOM 1617 O O . PHE A 1 235 ? 192.439 218.079 339.582 1.00 109.31 235 PHE q O 1
ATOM 1625 N N . LYS A 1 236 ? 191.809 216.718 341.264 1.00 110.10 236 LYS q N 1
ATOM 1626 C CA . LYS A 1 236 ? 190.387 216.975 341.148 1.00 110.10 236 LYS q CA 1
ATOM 1627 C C . LYS A 1 236 ? 189.983 218.125 342.064 1.00 110.10 236 LYS q C 1
ATOM 1628 O O . LYS A 1 236 ? 190.803 218.702 342.780 1.00 110.10 236 LYS q O 1
ATOM 1630 N N . SER A 1 237 ? 188.695 218.451 342.035 1.00 110.62 237 SER q N 1
ATOM 1631 C CA . SER A 1 237 ? 188.185 219.554 342.832 1.00 110.62 237 SER q CA 1
ATOM 1632 C C . SER A 1 237 ? 188.348 219.253 344.320 1.00 110.62 237 SER q C 1
ATOM 1633 O O . SER A 1 237 ? 188.482 218.093 344.714 1.00 110.62 237 SER q O 1
ATOM 1635 N N . PRO A 1 238 ? 188.363 220.285 345.162 1.00 107.91 238 PRO q N 1
ATOM 1636 C CA . PRO A 1 238 ? 188.358 220.028 346.610 1.00 107.91 238 PRO q CA 1
ATOM 1637 C C . PRO A 1 238 ? 187.167 219.199 347.044 1.00 107.91 238 PRO q C 1
ATOM 1638 O O . PRO A 1 238 ? 187.321 218.226 347.795 1.00 107.91 238 PRO q O 1
ATOM 1640 N N . GLU A 1 239 ? 185.975 219.550 346.565 1.00 112.54 239 GLU q N 1
ATOM 1641 C CA . GLU A 1 239 ? 184.814 218.703 346.797 1.00 112.54 239 GLU q CA 1
ATOM 1642 C C . GLU A 1 239 ? 184.977 217.349 346.125 1.00 112.54 239 GLU q C 1
ATOM 1643 O O . GLU A 1 239 ? 184.479 216.344 346.640 1.00 112.54 239 GLU q O 1
ATOM 1645 N N . GLU A 1 240 ? 185.681 217.299 344.990 1.00 111.68 240 GLU q N 1
ATOM 1646 C CA . GLU A 1 240 ? 185.939 216.022 344.336 1.00 111.68 240 GLU q CA 1
ATOM 1647 C C . GLU A 1 240 ? 186.710 215.082 345.248 1.00 111.68 240 GLU q C 1
ATOM 1648 O O . GLU A 1 240 ? 186.320 213.923 345.414 1.00 111.68 240 GLU q O 1
ATOM 1650 N N . LEU A 1 241 ? 187.780 215.570 345.874 1.00 111.59 241 LEU q N 1
ATOM 1651 C CA . LEU A 1 241 ? 188.548 214.727 346.779 1.00 111.59 241 LEU q CA 1
ATOM 1652 C C . LEU A 1 241 ? 187.772 214.434 348.057 1.00 111.59 241 LEU q C 1
ATOM 1653 O O . LEU A 1 241 ? 187.843 213.318 348.590 1.00 111.59 241 LEU q O 1
ATOM 1655 N N . LYS A 1 242 ? 187.040 215.427 348.574 1.00 106.94 242 LYS q N 1
ATOM 1656 C CA . LYS A 1 242 ? 186.224 215.193 349.758 1.00 106.94 242 LYS q CA 1
ATOM 1657 C C . LYS A 1 242 ? 185.234 214.068 349.519 1.00 106.94 242 LYS q C 1
ATOM 1658 O O . LYS A 1 242 ? 185.039 213.211 350.389 1.00 106.94 242 LYS q O 1
ATOM 1660 N N . ALA A 1 243 ? 184.656 214.018 348.321 1.00 108.95 243 ALA q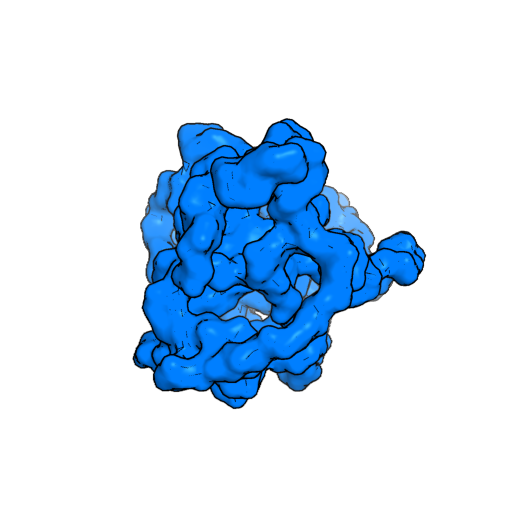 N 1
ATOM 1661 C CA . ALA A 1 243 ? 183.733 212.948 347.985 1.00 108.95 243 ALA q CA 1
ATOM 1662 C C . ALA A 1 243 ? 184.471 211.646 347.732 1.00 108.95 243 ALA q C 1
ATOM 1663 O O . ALA A 1 243 ? 183.970 210.576 348.086 1.00 108.95 243 ALA q O 1
ATOM 1665 N N . LEU A 1 244 ? 185.662 211.718 347.140 1.00 103.11 244 LEU q N 1
ATOM 1666 C CA . LEU A 1 244 ? 186.421 210.506 346.866 1.00 103.11 244 LEU q CA 1
ATOM 1667 C C . LEU A 1 244 ? 186.786 209.796 348.157 1.00 103.11 244 LEU q C 1
ATOM 1668 O O . LEU A 1 244 ? 186.859 208.563 348.205 1.00 103.11 244 LEU q O 1
ATOM 1670 N N . PHE A 1 245 ? 187.006 210.565 349.221 1.00 106.50 245 PHE q N 1
ATOM 1671 C CA . PHE A 1 245 ? 187.377 209.962 350.495 1.00 106.50 245 PHE q CA 1
ATOM 1672 C C . PHE A 1 245 ? 186.148 209.578 351.303 1.00 106.50 245 PHE q C 1
ATOM 1673 O O . PHE A 1 245 ? 186.014 208.423 351.726 1.00 106.50 245 PHE q O 1
ATOM 1681 N N . ALA A 1 246 ? 185.238 210.525 351.530 1.00 109.03 246 ALA q N 1
ATOM 1682 C CA . ALA A 1 246 ? 184.071 210.227 352.348 1.00 109.03 246 ALA q CA 1
ATOM 1683 C C . ALA A 1 246 ? 183.167 209.184 351.701 1.00 109.03 246 ALA q C 1
ATOM 1684 O O . ALA A 1 246 ? 182.403 208.516 352.406 1.00 109.03 246 ALA q O 1
ATOM 1686 N N . SER A 1 247 ? 183.241 209.018 350.377 1.00 109.06 247 SER q N 1
ATOM 1687 C CA . SER A 1 247 ? 182.521 207.927 349.733 1.00 109.06 247 SER q CA 1
ATOM 1688 C C . SER A 1 247 ? 183.076 206.587 350.182 1.00 109.06 247 SER q C 1
ATOM 1689 O O . SER A 1 247 ? 182.344 205.593 350.238 1.00 109.06 247 SER q O 1
ATOM 1691 N N . LYS A 1 248 ? 184.365 206.548 350.501 1.00 104.26 248 LYS q N 1
ATOM 1692 C CA . LYS A 1 248 ? 184.965 205.447 351.228 1.00 104.26 248 LYS q CA 1
ATOM 1693 C C . LYS A 1 248 ? 184.925 205.774 352.716 1.00 104.26 248 LYS q C 1
ATOM 1694 O O . LYS A 1 248 ? 184.382 206.795 353.141 1.00 104.26 248 LYS q O 1
ATOM 1696 N N . GLY A 1 249 ? 185.521 204.908 353.521 1.00 102.84 249 GLY q N 1
ATOM 1697 C CA . GLY A 1 249 ? 185.687 205.189 354.925 1.00 102.84 249 GLY q CA 1
ATOM 1698 C C . GLY A 1 249 ? 186.813 206.139 355.248 1.00 102.84 249 GLY q C 1
ATOM 1699 O O . GLY A 1 249 ? 187.121 206.336 356.425 1.00 102.84 249 GLY q O 1
ATOM 1700 N N . ILE A 1 250 ? 187.446 206.735 354.242 1.00 103.82 250 ILE q N 1
ATOM 1701 C CA . ILE A 1 250 ? 188.552 207.658 354.468 1.00 103.82 250 ILE q CA 1
ATOM 1702 C C . ILE A 1 250 ? 187.993 208.936 355.073 1.00 103.82 250 ILE q C 1
ATOM 1703 O O . ILE A 1 250 ? 187.335 209.726 354.388 1.00 103.82 250 ILE q O 1
ATOM 1705 N N . ASP A 1 251 ? 188.251 209.139 356.360 1.00 103.91 251 ASP q N 1
ATOM 1706 C CA . ASP A 1 251 ? 187.774 210.317 357.063 1.00 103.91 251 ASP q CA 1
ATOM 1707 C C . ASP A 1 251 ? 188.777 210.659 358.150 1.00 103.91 251 ASP q C 1
ATOM 1708 O O . ASP A 1 251 ? 189.216 209.793 358.911 1.00 103.91 251 ASP q O 1
ATOM 1710 N N . GLY A 1 252 ? 189.124 211.936 358.219 1.00 107.51 252 GLY q N 1
ATOM 1711 C CA . GLY A 1 252 ? 190.113 212.396 359.167 1.00 107.51 252 GLY q CA 1
ATOM 1712 C C . GLY A 1 252 ? 189.590 212.444 360.585 1.00 107.51 252 GLY q C 1
ATOM 1713 O O . GLY A 1 252 ? 189.412 213.523 361.157 1.00 107.51 252 GLY q O 1
ATOM 1714 N N . SER A 1 253 ? 189.336 211.267 361.155 1.00 110.66 253 SER q N 1
ATOM 1715 C CA . SER A 1 253 ? 188.896 211.130 362.535 1.00 110.66 253 SER q CA 1
ATOM 1716 C C . SER A 1 253 ? 189.978 210.589 363.458 1.00 110.66 253 SER q C 1
ATOM 1717 O O . SER A 1 253 ? 189.903 210.820 364.670 1.00 110.66 253 SER q O 1
ATOM 1719 N N . LYS A 1 254 ? 190.979 209.888 362.921 1.00 112.65 254 LYS q N 1
ATOM 1720 C CA . LYS A 1 254 ? 192.039 209.273 363.710 1.00 112.65 254 LYS q CA 1
ATOM 1721 C C . LYS A 1 254 ? 193.386 209.512 363.041 1.00 112.65 254 LYS q C 1
ATOM 1722 O O . LYS A 1 254 ? 193.445 210.150 361.983 1.00 112.65 254 LYS q O 1
ATOM 1724 N N . PRO A 1 255 ? 194.482 209.040 363.634 1.00 112.90 255 PRO q N 1
ATOM 1725 C CA . PRO A 1 255 ? 195.792 209.179 362.987 1.00 112.90 255 PRO q CA 1
ATOM 1726 C C . PRO A 1 255 ? 195.804 208.502 361.627 1.00 112.90 255 PRO q C 1
ATOM 1727 O O . PRO A 1 255 ? 195.142 207.489 361.393 1.00 112.90 255 PRO q O 1
ATOM 1729 N N . ILE A 1 256 ? 196.567 209.094 360.712 1.00 110.81 256 ILE q N 1
ATOM 1730 C CA . ILE A 1 256 ? 196.534 208.710 359.305 1.00 110.81 256 ILE q CA 1
ATOM 1731 C C . ILE A 1 256 ? 197.946 208.758 358.744 1.00 110.81 256 ILE q C 1
ATOM 1732 O O . ILE A 1 256 ? 198.695 209.708 358.984 1.00 110.81 256 ILE q O 1
ATOM 1737 N N . ILE A 1 257 ? 198.301 207.719 357.993 1.00 112.46 257 ILE q N 1
ATOM 1738 C CA . ILE A 1 257 ? 199.655 207.504 357.495 1.00 112.46 257 ILE q CA 1
ATOM 1739 C C . ILE A 1 257 ? 199.564 206.928 356.087 1.00 112.46 257 ILE q C 1
ATOM 1740 O O . ILE A 1 257 ? 198.637 206.174 355.774 1.00 112.46 257 ILE q O 1
ATOM 1745 N N . SER A 1 258 ? 200.532 207.274 355.246 1.00 110.66 258 SER q N 1
ATOM 1746 C CA . SER A 1 258 ? 200.556 206.895 353.842 1.00 110.66 258 SER q CA 1
ATOM 1747 C C . SER A 1 258 ? 201.738 205.985 353.538 1.00 110.66 258 SER q C 1
ATOM 1748 O O . SER A 1 258 ? 202.684 205.869 354.319 1.00 110.66 258 SER q O 1
ATOM 1751 N N . MET A 1 259 ? 201.670 205.343 352.371 1.00 118.99 259 MET q N 1
ATOM 1752 C CA . MET A 1 259 ? 202.633 204.317 351.992 1.00 118.99 259 MET q CA 1
ATOM 1753 C C . MET A 1 259 ? 202.679 204.207 350.477 1.00 118.99 259 MET q C 1
ATOM 1754 O O . MET A 1 259 ? 201.636 204.308 349.827 1.00 118.99 259 MET q O 1
ATOM 1759 N N . CYS A 1 260 ? 203.873 204.001 349.929 1.00 122.68 260 CYS q N 1
ATOM 1760 C CA . CYS A 1 260 ? 204.072 203.494 348.570 1.00 122.68 260 CYS q CA 1
ATOM 1761 C C . CYS A 1 260 ? 205.565 203.285 348.357 1.00 122.68 260 CYS q C 1
ATOM 1762 O O . CYS A 1 260 ? 206.380 203.572 349.240 1.00 122.68 260 CYS q O 1
ATOM 1765 N N . GLY A 1 261 ? 205.913 202.797 347.168 1.00 120.58 261 GLY q N 1
ATOM 1766 C CA . GLY A 1 261 ? 207.299 202.536 346.832 1.00 120.58 261 GLY q CA 1
ATOM 1767 C C . GLY A 1 261 ? 208.164 203.773 346.961 1.00 120.58 261 GLY q C 1
ATOM 1768 O O . GLY A 1 261 ? 207.948 204.768 346.250 1.00 120.58 261 GLY q O 1
ATOM 1769 N N . SER A 1 262 ? 209.136 203.735 347.872 1.00 126.01 262 SER q N 1
ATOM 1770 C CA . SER A 1 262 ? 210.114 204.788 348.120 1.00 126.01 262 SER q CA 1
ATOM 1771 C C . SER A 1 262 ? 209.521 206.048 348.741 1.00 126.01 262 SER q C 1
ATOM 1772 O O . SER A 1 262 ? 210.271 206.976 349.058 1.00 126.01 262 SER q O 1
ATOM 1775 N N . GLY A 1 263 ? 208.204 206.116 348.931 1.00 120.61 263 GLY q N 1
ATOM 1776 C CA . GLY A 1 263 ? 207.576 207.355 349.343 1.00 120.61 263 GLY q CA 1
ATOM 1777 C C . GLY A 1 263 ? 207.528 208.432 348.289 1.00 120.61 263 GLY q C 1
ATOM 1778 O O . GLY A 1 263 ? 206.991 209.509 348.552 1.00 120.61 263 GLY q O 1
ATOM 1779 N N . VAL A 1 264 ? 208.049 208.168 347.092 1.00 119.23 264 VAL q N 1
ATOM 1780 C CA . VAL A 1 264 ? 208.159 209.210 346.082 1.00 119.23 264 VAL q CA 1
ATOM 1781 C C . VAL A 1 264 ? 206.794 209.633 345.568 1.00 119.23 264 VAL q C 1
ATOM 1782 O O . VAL A 1 264 ? 206.654 210.730 345.018 1.00 119.23 264 VAL q O 1
ATOM 1786 N N . THR A 1 265 ? 205.783 208.777 345.710 1.00 118.26 265 THR q N 1
ATOM 1787 C CA . THR A 1 265 ? 204.419 209.106 345.323 1.00 118.26 265 THR q CA 1
ATOM 1788 C C . THR A 1 265 ? 203.434 208.887 346.461 1.00 118.26 265 THR q C 1
ATOM 1789 O O . THR A 1 265 ? 202.226 209.035 346.250 1.00 118.26 265 THR q O 1
ATOM 1793 N N . ALA A 1 266 ? 203.911 208.542 347.656 1.00 117.55 266 ALA q N 1
ATOM 1794 C CA . ALA A 1 266 ? 203.018 208.436 348.799 1.00 117.55 266 ALA q CA 1
ATOM 1795 C C . ALA A 1 266 ? 202.649 209.814 349.330 1.00 117.55 266 ALA q C 1
ATOM 1796 O O . ALA A 1 266 ? 201.626 209.975 350.002 1.00 117.55 266 ALA q O 1
ATOM 1798 N N . CYS A 1 267 ? 203.472 210.820 349.039 1.00 111.99 267 CYS q N 1
ATOM 1799 C CA . CYS A 1 267 ? 203.174 212.185 349.447 1.00 111.99 267 CYS q CA 1
ATOM 1800 C C . CYS A 1 267 ? 202.017 212.798 348.671 1.00 111.99 267 CYS q C 1
ATOM 1801 O O . CYS A 1 267 ? 201.469 213.819 349.107 1.00 111.99 267 CYS q O 1
ATOM 1804 N N . VAL A 1 268 ? 201.633 212.206 347.543 1.00 110.55 268 VAL q N 1
ATOM 1805 C CA . VAL A 1 268 ? 200.417 212.626 346.857 1.00 110.55 268 VAL q CA 1
ATOM 1806 C C . VAL A 1 268 ? 199.217 212.465 347.776 1.00 110.55 268 VAL q C 1
ATOM 1807 O O . VAL A 1 268 ? 198.274 213.269 347.749 1.00 110.55 268 VAL q O 1
ATOM 1811 N N . ILE A 1 269 ? 199.255 211.443 348.628 1.00 110.16 269 ILE q N 1
ATOM 1812 C CA . ILE A 1 269 ? 198.175 211.132 349.551 1.00 110.16 269 ILE q CA 1
ATOM 1813 C C . ILE A 1 269 ? 198.458 211.838 350.874 1.00 110.16 269 ILE q C 1
ATOM 1814 O O . ILE A 1 269 ? 197.979 211.419 351.933 1.00 110.16 269 ILE q O 1
ATOM 1819 N N . ASP A 1 270 ? 199.305 212.860 350.836 1.00 111.77 270 ASP q N 1
ATOM 1820 C CA . ASP A 1 270 ? 199.313 213.923 351.823 1.00 111.77 270 ASP q CA 1
ATOM 1821 C C . ASP A 1 270 ? 198.827 215.229 351.230 1.00 111.77 270 ASP q C 1
ATOM 1822 O O . ASP A 1 270 ? 198.089 215.984 351.879 1.00 111.77 270 ASP q O 1
ATOM 1827 N N . LEU A 1 271 ? 199.201 215.466 349.974 1.00 109.28 271 LEU q N 1
ATOM 1828 C CA . LEU A 1 271 ? 198.798 216.689 349.294 1.00 109.28 271 LEU q CA 1
ATOM 1829 C C . LEU A 1 271 ? 197.298 216.734 349.074 1.00 109.28 271 LEU q C 1
ATOM 1830 O O . LEU A 1 271 ? 196.658 217.749 349.374 1.00 109.28 271 LEU q O 1
ATOM 1835 N N . ALA A 1 272 ? 196.724 215.654 348.548 1.00 109.65 272 ALA q N 1
ATOM 1836 C CA . ALA A 1 272 ? 195.281 215.617 348.338 1.00 109.65 272 ALA q CA 1
ATOM 1837 C C . ALA A 1 272 ? 194.532 215.777 349.648 1.00 109.65 272 ALA q C 1
ATOM 1838 O O . ALA A 1 272 ? 193.439 216.355 349.687 1.00 109.65 272 ALA q O 1
ATOM 1840 N N . LEU A 1 273 ? 195.114 215.289 350.739 1.00 110.76 273 LEU q N 1
ATOM 1841 C CA . LEU A 1 273 ? 194.443 215.390 352.025 1.00 110.76 273 LEU q CA 1
ATOM 1842 C C . LEU A 1 273 ? 194.449 216.822 352.521 1.00 110.76 273 LEU q C 1
ATOM 1843 O O . LEU A 1 273 ? 193.424 217.327 352.991 1.00 110.76 273 LEU q O 1
ATOM 1848 N N . GLU A 1 274 ? 195.597 217.491 352.424 1.00 109.54 274 GLU q N 1
ATOM 1849 C CA . GLU A 1 274 ? 195.639 218.912 352.737 1.00 109.54 274 GLU q CA 1
ATOM 1850 C C . GLU A 1 274 ? 194.689 219.698 351.855 1.00 109.54 274 GLU q C 1
ATOM 1851 O O . GLU A 1 274 ? 194.120 220.699 352.302 1.00 109.54 274 GLU q O 1
ATOM 1857 N N . ILE A 1 275 ? 194.504 219.258 350.617 1.00 108.58 275 ILE q N 1
ATOM 1858 C CA . ILE A 1 275 ? 193.561 219.911 349.722 1.00 108.58 275 ILE q CA 1
ATOM 1859 C C . ILE A 1 275 ? 192.139 219.755 350.236 1.00 108.58 275 ILE q C 1
ATOM 1860 O O . ILE A 1 275 ? 191.358 220.713 350.248 1.00 108.58 275 ILE q O 1
ATOM 1865 N N . ALA A 1 276 ? 191.784 218.550 350.670 1.00 108.39 276 ALA q N 1
ATOM 1866 C CA . ALA A 1 276 ? 190.427 218.302 351.141 1.00 108.39 276 ALA q CA 1
ATOM 1867 C C . ALA A 1 276 ? 190.260 218.761 352.583 1.00 108.39 276 ALA q C 1
ATOM 1868 O O . ALA A 1 276 ? 189.284 219.441 352.921 1.00 108.39 276 ALA q O 1
ATOM 1870 N N . GLY A 1 277 ? 191.200 218.384 353.442 1.00 108.05 277 GLY q N 1
ATOM 1871 C CA . GLY A 1 277 ? 191.228 218.831 354.819 1.00 108.05 277 GLY q CA 1
ATOM 1872 C C . GLY A 1 277 ? 190.929 217.737 355.817 1.00 108.05 277 GLY q C 1
ATOM 1873 O O . GLY A 1 277 ? 190.571 218.026 356.962 1.00 108.05 277 GLY q O 1
ATOM 1874 N N . ILE A 1 278 ? 191.078 216.481 355.409 1.00 109.17 278 ILE q N 1
ATOM 1875 C CA . ILE A 1 278 ? 190.672 215.348 356.257 1.00 109.17 278 ILE q CA 1
ATOM 1876 C C . ILE A 1 278 ? 191.879 214.988 357.113 1.00 109.17 278 ILE q C 1
ATOM 1877 O O . ILE A 1 278 ? 192.637 214.056 356.841 1.00 109.17 278 ILE q O 1
ATOM 1882 N N . GLY A 1 279 ? 192.032 215.727 358.205 1.00 109.27 279 GLY q N 1
ATOM 1883 C CA . GLY A 1 279 ? 193.086 215.492 359.166 1.00 109.27 279 GLY q CA 1
ATOM 1884 C C . GLY A 1 279 ? 193.615 216.793 359.721 1.00 109.27 279 GLY q C 1
ATOM 1885 O O . GLY A 1 279 ? 192.854 217.632 360.209 1.00 109.27 279 GLY q O 1
ATOM 1886 N N . SER A 1 280 ? 194.927 216.972 359.641 1.00 109.23 280 SER q N 1
ATOM 1887 C CA . SER A 1 280 ? 195.564 218.198 360.086 1.00 109.23 280 SER q CA 1
ATOM 1888 C C . SER A 1 280 ? 196.968 218.223 359.511 1.00 109.23 280 SER q C 1
ATOM 1889 O O . SER A 1 280 ? 197.623 217.182 359.422 1.00 109.23 280 SER q O 1
ATOM 1892 N N . ARG A 1 281 ? 197.414 219.415 359.114 1.00 105.31 281 ARG q N 1
ATOM 1893 C CA . ARG A 1 281 ? 198.719 219.561 358.484 1.00 105.31 281 ARG q CA 1
ATOM 1894 C C . ARG A 1 281 ? 199.859 219.073 359.369 1.00 105.31 281 ARG q C 1
ATOM 1895 O O . ARG A 1 281 ? 200.892 218.640 358.847 1.00 105.31 281 ARG q O 1
ATOM 1903 N N . ASP A 1 282 ? 199.694 219.124 360.689 1.00 107.96 282 ASP q N 1
ATOM 1904 C CA . ASP A 1 282 ? 200.720 218.716 361.637 1.00 107.96 282 ASP q CA 1
ATOM 1905 C C . ASP A 1 282 ? 200.629 217.247 362.036 1.00 107.96 282 ASP q C 1
ATOM 1906 O O . ASP A 1 282 ? 201.436 216.798 362.855 1.00 107.96 282 ASP q O 1
ATOM 1911 N N . THR A 1 283 ? 199.674 216.496 361.491 1.00 107.31 283 THR q N 1
ATOM 1912 C CA . THR A 1 283 ? 199.427 215.115 361.900 1.00 107.31 283 THR q CA 1
ATOM 1913 C C . THR A 1 283 ? 199.437 214.127 360.749 1.00 107.31 283 THR q C 1
ATOM 1914 O O . THR A 1 283 ? 199.847 212.981 360.942 1.00 107.31 283 THR q O 1
ATOM 1918 N N . ASN A 1 284 ? 199.012 214.536 359.557 1.00 109.78 284 ASN q N 1
ATOM 1919 C CA . ASN A 1 284 ? 198.828 213.577 358.479 1.00 109.78 284 ASN q CA 1
ATOM 1920 C C . ASN A 1 284 ? 200.183 213.074 358.017 1.00 109.78 284 ASN q C 1
ATOM 1921 O O . ASN A 1 284 ? 200.722 213.519 357.000 1.00 109.78 284 ASN q O 1
ATOM 1926 N N . ALA A 1 285 ? 200.719 212.121 358.767 1.00 108.08 285 ALA q N 1
ATOM 1927 C CA . ALA A 1 285 ? 202.098 211.713 358.622 1.00 108.08 285 ALA q CA 1
ATOM 1928 C C . ALA A 1 285 ? 202.266 210.815 357.401 1.00 108.08 285 ALA q C 1
ATOM 1929 O O . ALA A 1 285 ? 201.314 210.509 356.680 1.00 108.08 285 ALA q O 1
ATOM 1931 N N . VAL A 1 286 ? 203.509 210.399 357.164 1.00 109.89 286 VAL q N 1
ATOM 1932 C CA . VAL A 1 286 ? 203.887 209.656 355.965 1.00 109.89 286 VAL q CA 1
ATOM 1933 C C . VAL A 1 286 ? 205.010 208.696 356.321 1.00 109.89 286 VAL q C 1
ATOM 1934 O O . VAL A 1 286 ? 205.946 209.063 357.034 1.00 109.89 286 VAL q O 1
ATOM 1938 N N . TYR A 1 287 ? 20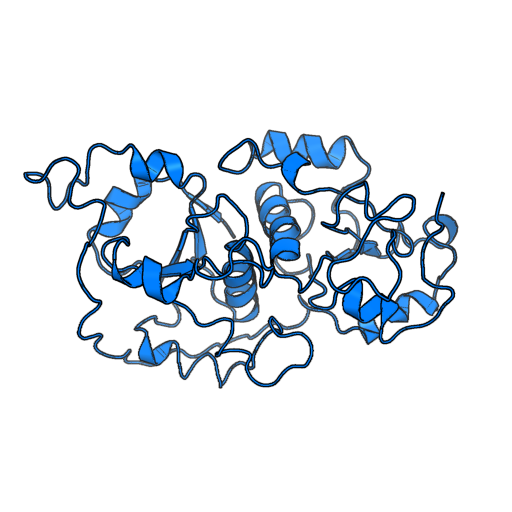4.933 207.474 355.802 1.00 114.77 287 TYR q N 1
ATOM 1939 C CA . TYR A 1 287 ? 205.941 206.450 356.054 1.00 114.77 287 TYR q CA 1
ATOM 1940 C C . TYR A 1 287 ? 206.827 206.341 354.819 1.00 114.77 287 TYR q C 1
ATOM 1941 O O . TYR A 1 287 ? 206.423 205.763 353.806 1.00 114.77 287 TYR q O 1
ATOM 1950 N N . ASP A 1 288 ? 208.037 206.904 354.903 1.00 117.42 288 ASP q N 1
ATOM 1951 C CA . ASP A 1 288 ? 208.927 206.915 353.746 1.00 117.42 288 ASP q CA 1
ATOM 1952 C C . ASP A 1 288 ? 209.331 205.505 353.352 1.00 117.42 288 ASP q C 1
ATOM 1953 O O . ASP A 1 288 ? 209.528 205.219 352.166 1.00 117.42 288 ASP q O 1
ATOM 1958 N N . GLY A 1 289 ? 209.476 204.619 354.327 1.00 117.67 289 GLY q N 1
ATOM 1959 C CA . GLY A 1 289 ? 209.600 203.217 354.007 1.00 117.67 289 GLY q CA 1
ATOM 1960 C C . GLY A 1 289 ? 208.363 202.710 353.298 1.00 117.67 289 GLY q C 1
ATOM 1961 O O . GLY A 1 289 ? 207.264 203.248 353.440 1.00 117.67 289 GLY q O 1
ATOM 1962 N N . SER A 1 290 ? 208.558 201.672 352.504 1.00 123.76 290 SER q N 1
ATOM 1963 C CA . SER A 1 290 ? 207.546 201.171 351.592 1.00 123.76 290 SER q CA 1
ATOM 1964 C C . SER A 1 290 ? 207.220 199.724 351.915 1.00 123.76 290 SER q C 1
ATOM 1965 O O . SER A 1 290 ? 207.659 199.165 352.923 1.00 123.76 290 SER q O 1
ATOM 1968 N N . TRP A 1 291 ? 206.441 199.111 351.026 1.00 132.61 291 TRP q N 1
ATOM 1969 C CA . TRP A 1 291 ? 206.379 197.659 350.995 1.00 132.61 291 TRP q CA 1
ATOM 1970 C C . TRP A 1 291 ? 207.764 197.057 350.792 1.00 132.61 291 TRP q C 1
ATOM 1971 O O . TRP A 1 291 ? 208.015 195.935 351.236 1.00 132.61 291 TRP q O 1
ATOM 1982 N N . THR A 1 292 ? 208.680 197.786 350.146 1.00 127.06 292 THR q N 1
ATOM 1983 C CA . THR A 1 292 ? 210.043 197.290 350.004 1.00 127.06 292 THR q CA 1
ATOM 1984 C C . THR A 1 292 ? 210.695 197.097 351.365 1.00 127.06 292 THR q C 1
ATOM 1985 O O . THR A 1 292 ? 211.504 196.181 351.550 1.00 127.06 292 THR q O 1
ATOM 1987 N N . GLU A 1 293 ? 210.350 197.950 352.330 1.00 125.35 293 GLU q N 1
ATOM 1988 C CA . GLU A 1 293 ? 210.827 197.755 353.694 1.00 125.35 293 GLU q CA 1
ATOM 1989 C C . GLU A 1 293 ? 209.977 196.732 354.429 1.00 125.35 293 GLU q C 1
ATOM 1990 O O . GLU A 1 293 ? 210.510 195.866 355.129 1.00 125.35 293 GLU q O 1
ATOM 1992 N N . TRP A 1 294 ? 208.659 196.792 354.247 1.00 131.72 294 TRP q N 1
ATOM 1993 C CA . TRP A 1 294 ? 207.759 195.907 354.976 1.00 131.72 294 TRP q CA 1
ATOM 1994 C C . TRP A 1 294 ? 207.872 194.454 354.534 1.00 131.72 294 TRP q C 1
ATOM 1995 O O . TRP A 1 294 ? 207.309 193.578 355.197 1.00 131.72 294 TRP q O 1
ATOM 1997 N N . ALA A 1 295 ? 208.560 194.183 353.422 1.00 135.67 295 ALA q N 1
ATOM 1998 C CA . ALA A 1 295 ? 208.784 192.824 352.947 1.00 135.67 295 ALA q CA 1
ATOM 1999 C C . ALA A 1 295 ? 210.234 192.391 353.079 1.00 135.67 295 ALA q C 1
ATOM 2000 O O . ALA A 1 295 ? 210.498 191.208 353.321 1.00 135.67 295 ALA q O 1
ATOM 2002 N N . GLN A 1 296 ? 211.175 193.318 352.922 1.00 128.91 296 GLN q N 1
ATOM 2003 C CA . GLN A 1 296 ? 212.593 192.994 352.998 1.00 128.91 296 GLN q CA 1
ATOM 2004 C C . GLN A 1 296 ? 213.133 193.006 354.421 1.00 128.91 296 GLN q C 1
ATOM 2005 O O . GLN A 1 296 ? 214.096 192.286 354.708 1.00 128.91 296 GLN q O 1
ATOM 2007 N N . ARG A 1 297 ? 212.538 193.794 355.321 1.00 127.80 297 ARG q N 1
ATOM 2008 C CA . ARG A 1 297 ? 213.062 194.019 356.664 1.00 127.80 297 ARG q CA 1
ATOM 2009 C C . ARG A 1 297 ? 211.951 193.985 357.706 1.00 127.80 297 ARG q C 1
ATOM 2010 O O . ARG A 1 297 ? 211.880 194.845 358.586 1.00 127.80 297 ARG q O 1
ATOM 2012 N N . ALA A 1 298 ? 211.071 192.995 357.622 1.00 126.71 298 ALA q N 1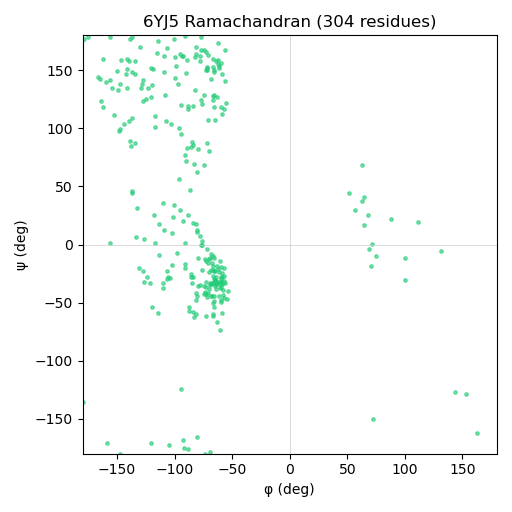
ATOM 2013 C CA . ALA A 1 298 ? 209.936 192.912 358.529 1.00 126.71 298 ALA q CA 1
ATOM 2014 C C . ALA A 1 298 ? 209.490 191.462 358.609 1.00 126.71 298 ALA q C 1
ATOM 2015 O O . ALA A 1 298 ? 210.058 190.589 357.939 1.00 126.71 298 ALA q O 1
ATOM 2017 N N . PRO A 1 299 ? 208.466 191.169 359.423 1.00 126.84 299 PRO q N 1
ATOM 2018 C CA . PRO A 1 299 ? 208.050 189.774 359.628 1.00 126.84 299 PRO q CA 1
ATOM 2019 C C . PRO A 1 299 ? 207.398 189.148 358.406 1.00 126.84 299 PRO q C 1
ATOM 2020 O O . PRO A 1 299 ? 207.268 189.787 357.358 1.00 126.84 299 PRO q O 1
ATOM 2022 N N . THR A 1 300 ? 206.981 187.889 358.546 1.00 127.36 300 THR q N 1
ATOM 2023 C CA . THR A 1 300 ? 206.391 187.113 357.463 1.00 127.36 300 THR q CA 1
ATOM 2024 C C . THR A 1 300 ? 204.870 187.030 357.569 1.00 127.36 300 THR q C 1
ATOM 2025 O O . THR A 1 300 ? 204.202 186.707 356.582 1.00 127.36 300 THR q O 1
ATOM 2027 N N . LYS A 1 301 ? 204.308 187.329 358.741 1.00 127.73 301 LYS q N 1
ATOM 2028 C CA . LYS A 1 301 ? 202.869 187.244 358.951 1.00 127.73 301 LYS q CA 1
ATOM 2029 C C . LYS A 1 301 ? 202.156 188.555 358.648 1.00 127.73 301 LYS q C 1
ATOM 2030 O O . LYS A 1 301 ? 200.933 188.567 358.483 1.00 127.73 301 LYS q O 1
ATOM 2032 N N . TYR A 1 302 ? 202.894 189.663 358.573 1.00 129.92 302 TYR q N 1
ATOM 2033 C CA . TYR A 1 302 ? 202.271 190.955 358.317 1.00 129.92 302 TYR q CA 1
ATOM 2034 C C . TYR A 1 302 ? 201.663 191.049 356.923 1.00 129.92 302 TYR q C 1
ATOM 2035 O O . TYR A 1 302 ? 200.709 191.810 356.732 1.00 129.92 302 TYR q O 1
ATOM 2037 N N . ILE A 1 303 ? 202.183 190.295 355.955 1.00 130.47 303 ILE q N 1
ATOM 2038 C CA . ILE A 1 303 ? 201.755 190.446 354.571 1.00 130.47 303 ILE q CA 1
ATOM 2039 C C . ILE A 1 303 ? 200.293 190.042 354.437 1.00 130.47 303 ILE q C 1
ATOM 2040 O O . ILE A 1 303 ? 199.798 189.180 355.173 1.00 130.47 303 ILE q O 1
ATOM 2042 N N . VAL A 1 304 ? 199.591 190.682 353.503 1.00 131.88 304 VAL q N 1
ATOM 2043 C CA . VAL A 1 304 ? 198.200 190.365 353.200 1.00 131.88 304 VAL q CA 1
ATOM 2044 C C . VAL A 1 304 ? 198.140 189.157 352.280 1.00 131.88 304 VAL q C 1
ATOM 2045 O O . VAL A 1 304 ? 199.164 188.703 351.758 1.00 131.88 304 VAL q O 1
ATOM 2047 N N . LYS A 1 305 ? 196.937 188.628 352.083 1.00 136.10 305 LYS q N 1
ATOM 2048 C CA . LYS A 1 305 ? 196.777 187.393 351.330 1.00 136.10 305 LYS q CA 1
ATOM 2049 C C . LYS A 1 305 ? 196.869 187.642 349.830 1.00 136.10 305 LYS q C 1
ATOM 2050 O O . LYS A 1 305 ? 196.658 188.756 349.341 1.00 136.10 305 LYS q O 1
ATOM 2052 N N . GLU A 1 306 ? 197.196 186.575 349.101 1.00 137.83 306 GLU q N 1
ATOM 2053 C CA . GLU A 1 306 ? 197.198 186.579 347.645 1.00 137.83 306 GLU q CA 1
ATOM 2054 C C . GLU A 1 306 ? 195.851 186.094 347.127 1.00 137.83 306 GLU q C 1
ATOM 2055 O O . GLU A 1 306 ? 194.887 185.996 347.893 1.00 137.83 306 GLU q O 1
ATOM 2057 N N . GLU A 1 307 ? 195.774 185.802 345.831 1.00 135.45 307 GLU q N 1
ATOM 2058 C CA . GLU A 1 307 ? 194.558 185.275 345.224 1.00 135.45 307 GLU q CA 1
ATOM 2059 C C . GLU A 1 307 ? 194.142 183.960 345.869 1.00 135.45 307 GLU q C 1
ATOM 2060 O O . GLU A 1 307 ? 193.455 183.950 346.889 1.00 135.45 307 GLU q O 1
#

Radius of gyration: 19.9 Å; Cα contacts (8 Å, |Δi|>4): 580; chains: 1; bounding box: 43×56×47 Å

Foldseek 3Di:
DAADELVVVLVVPPDPLAAEEEWAQDDPDPPCVVPGCVVVVQFKDAVRYYYDPLQPLQVPDPLRNDQHDPVSPLVVVLVSAHAQARAYEYEYPAFQFQTLSVVVSCLLQVHDNYYYYFFPVVLQVDQEHPPVVVDTSPNRIDRHGDDDDDGYPPTYDRDDSHPLQEAEPVRVLVCVVFQPAVVSCLLPAEAEEEQDDPQQEPAWDADPPRPWTGYAFGHYPYDYDVLADDPHGGDALVSLVCSQVVDVNAQPHAYEFAYRQQSGRSVVVVSCVSNVRHDSSGNHYYSDHVCCCTVPHDDPRHDHHD

Solvent-accessible surface area: 14893 Å² total; per-residue (Å²): 28,141,54,25,48,18,60,95,6,7,150,118,12,74,61,110,118,9,59,5,1,5,14,10,78,58,93,120,56,101,99,33,78,91,44,69,4,113,80,89,16,60,140,52,10,2,8,37,4,20,47,30,26,41,81,64,8,11,76,106,34,117,47,71,14,96,44,17,64,53,141,58,2,33,97,48,1,26,134,26,18,0,37,61,110,14,30,0,4,0,4,1,58,75,27,3,30,8,0,1,26,12,5,4,7,3,9,5,6,26,5,75,92,3,29,0,2,42,8,21,111,55,1,48,151,30,97,18,12,83,51,104,74,132,47,169,92,57,7,3,71,45,85,56,75,42,68,113,80,122,80,20,114,112,82,3,125,18,114,129,31,45,84,98,1,40,67,65,52,74,48,23,67,68,40,80,106,43,79,80,17,64,81,23,46,13,71,68,66,23,27,18,2,7,8,18,84,112,45,21,6,89,7,69,42,98,35,117,82,78,109,56,54,13,1,28,23,44,20,24,52,58,20,14,74,95,105,11,22,140,148,16,12,24,43,65,60,76,40,5,44,61,44,5,76,93,61,77,14,58,38,99,43,61,6,14,2,13,18,41,31,0,10,19,0,2,1,2,4,4,2,1,37,38,32,52,33,39,54,71,75,77,4,3,0,10,12,15,6,44,70,28,37,34,88,83,56,76,103,98,55,51,39,82,67,144

Nearest PDB structures (foldseek):
  6yj5-assembly1_q  TM=1.003E+00  e=1.992E-67  Yarrowia lipolytica
  5wqj-assembly1_A  TM=8.946E-01  e=3.055E-22  Mus musculus
  5wqj-assembly2_B  TM=8.826E-01  e=6.266E-22  Mus musculus
  8q5z-assembly1_A  TM=8.909E-01  e=2.799E-21  Bos taurus
  3utn-assembly1_X  TM=8.179E-01  e=2.084E-19  Saccharomyces cerevisiae S288C

Secondary structure (DSSP, 8-state):
-EEE-HHHHHHHHSSTTSEEEE--PPP-STTTTT--SHHHHTTS--TT-EE--HHHHT-S-SSTT----TTTTHHHHTTTT--TT--EEEE-SSSSSSSHHHHHHHHHTT--SEEEES-HHHHHT----SSSTTSSSSSS---S-----PPPSSPP--S----TTB--HHHHHGGGGS-SGGGGTHHHH-EE---S-SSSSSS----SSTTS-----SSB----STTT--SSS---HHHHHHHHHTTT--TTS-EEE--GGGTTTTHHHHHHHHHTSS-TTT-EE--S-HHHHHHSS-SSSSPP--